Protein AF-A0A962M466-F1 (afdb_monomer_lite)

Foldseek 3Di:
DDQDLVLLVVLCCQQPPDPHHDDLCVSCVSSVHDRDNVVSVVVNVVSVVVVVVLVVQLVVCPPPDDDLVLLLQLVQCVLVVNDLVVSCSVNSHDSVNSCVSCVVLQHDDQDPPAELVRFDFRDPVQFDQDDFQLFWKAFRHVRHIWGFHDWDADPVGIWTFTQTQVRDTDIGHRRRIGTCVVVCVVSVHQHQGVVRDTSVVSVVVRVVVVVVVVVD

Radius of gyration: 23.76 Å; chains: 1; bounding box: 57×35×72 Å

pLDDT: mean 87.81, std 8.99, range [42.47, 96.12]

Secondary structure (DSSP, 8-state):
-PPPHHHHHHHHIIIIISSSPPPHHHHHHHTT--S-HHHHHHHHHHHHHHHHHHHHHHHHHTTPPPPHHHHHHHHHHHHTT--HHHHHHHHT--HHHHHHHHHHTTPPPPPTT--SSSPPPPPGGG--S---TT-EEEETTTTEEEEEEEEEEETTEEEEEEEETTS-EEEEEGGGEEE-HHHHHHHT--PBPTTSSBHHHHHHHHHHHHHHHTT-

Sequence (216 aa):
MSIPNSVMESVVEKLRFSTKPITKKAACEMLGIAYNTARLDKLINEFLEEKERKANKAKANKGKPASDYEITTIIEQYLDNEPVSQIADRLCRSTTFVKNILIGCGIPTKDANASYFNPQLLPLEMLQENLLEGSIVFSARHQEIGTVKRIAKTAEGTAYWVYLASEQNVALMWYDILPLDGLIKKYNLKLHTSSGLNAREILSQTLIKAFKNEKQ

Structure (mmCIF, N/CA/C/O backbone):
data_AF-A0A962M466-F1
#
_entry.id   AF-A0A962M466-F1
#
loop_
_atom_site.group_PDB
_atom_site.id
_atom_site.type_symbol
_atom_site.label_atom_id
_atom_site.label_alt_id
_atom_site.label_comp_id
_atom_site.label_asym_id
_atom_site.label_entity_id
_atom_site.label_seq_id
_atom_site.pdbx_PDB_ins_code
_atom_site.Cartn_x
_atom_site.Cartn_y
_atom_site.Cartn_z
_atom_site.occupancy
_atom_site.B_iso_or_equiv
_atom_site.auth_seq_id
_atom_site.auth_comp_id
_atom_site.auth_asym_id
_atom_site.auth_atom_id
_atom_site.pdbx_PDB_model_num
ATOM 1 N N . MET A 1 1 ? -25.441 6.403 5.826 1.00 52.22 1 MET A N 1
ATOM 2 C CA . MET A 1 1 ? -24.592 7.252 6.688 1.00 52.22 1 MET A CA 1
ATOM 3 C C . MET A 1 1 ? -23.793 6.311 7.580 1.00 52.22 1 MET A C 1
ATOM 5 O O . MET A 1 1 ? -24.405 5.589 8.356 1.00 52.22 1 MET A O 1
ATOM 9 N N . SER A 1 2 ? -22.482 6.193 7.357 1.00 73.31 2 SER A N 1
ATOM 10 C CA . SER A 1 2 ? -21.614 5.327 8.169 1.00 73.31 2 SER A CA 1
ATOM 11 C C . SER A 1 2 ? -21.258 6.069 9.455 1.00 73.31 2 SER A C 1
ATOM 13 O O . SER A 1 2 ? -20.826 7.218 9.384 1.00 73.31 2 SER A O 1
ATOM 15 N N . ILE A 1 3 ? -21.499 5.459 10.615 1.00 82.62 3 ILE A N 1
ATOM 16 C CA . ILE A 1 3 ? -21.179 6.068 11.910 1.00 82.62 3 ILE A CA 1
ATOM 17 C C . ILE A 1 3 ? -19.666 5.927 12.128 1.00 82.62 3 ILE A C 1
ATOM 19 O O . ILE A 1 3 ? -19.162 4.805 12.056 1.00 82.62 3 ILE A O 1
ATOM 23 N N . PRO A 1 4 ? -18.924 7.014 12.406 1.00 86.12 4 PRO A N 1
ATOM 24 C CA . PRO A 1 4 ? -17.499 6.911 12.690 1.00 86.12 4 PRO A CA 1
ATOM 25 C C . PRO A 1 4 ? -17.234 6.053 13.934 1.00 86.12 4 PRO A C 1
ATOM 2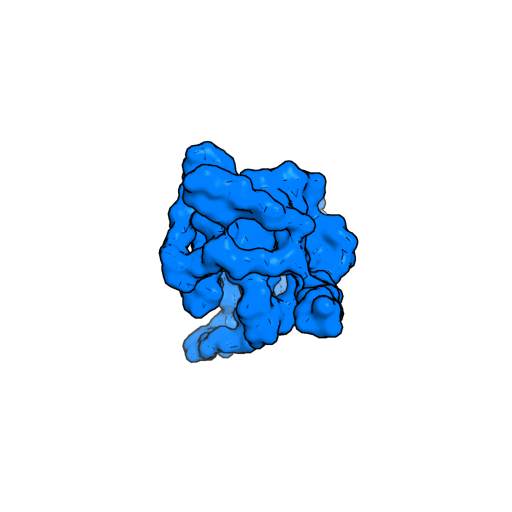7 O O . PRO A 1 4 ? -17.886 6.232 14.966 1.00 86.12 4 PRO A O 1
ATOM 30 N N . ASN A 1 5 ? -16.230 5.172 13.868 1.00 86.50 5 ASN A N 1
ATOM 31 C CA . ASN A 1 5 ? -15.862 4.301 14.991 1.00 86.50 5 ASN A CA 1
ATOM 32 C C . ASN A 1 5 ? -15.556 5.093 16.271 1.00 86.50 5 ASN A C 1
ATOM 34 O O . ASN A 1 5 ? -15.954 4.667 17.346 1.00 86.50 5 ASN A O 1
ATOM 38 N N . SER A 1 6 ? -14.930 6.270 16.162 1.00 88.38 6 SER A N 1
ATOM 39 C CA . SER A 1 6 ? -14.622 7.139 17.309 1.00 88.38 6 SER A CA 1
ATOM 40 C C . SER A 1 6 ? -15.872 7.593 18.071 1.00 88.38 6 SER A C 1
ATOM 42 O O . SER A 1 6 ? -15.881 7.637 19.301 1.00 88.38 6 SER A O 1
ATOM 44 N N . VAL A 1 7 ? -16.952 7.901 17.347 1.00 90.81 7 VAL A N 1
ATOM 45 C CA . VAL A 1 7 ? -18.235 8.287 17.946 1.00 90.81 7 VAL A CA 1
ATOM 46 C C . VAL A 1 7 ? -18.859 7.080 18.638 1.00 90.81 7 VAL A C 1
ATOM 48 O O . VAL A 1 7 ? -19.302 7.195 19.779 1.00 90.81 7 VAL A O 1
ATOM 51 N N . MET A 1 8 ? -18.832 5.912 17.988 1.00 91.38 8 MET A N 1
ATOM 52 C CA . MET A 1 8 ? -19.338 4.671 18.577 1.00 91.38 8 MET A CA 1
ATOM 53 C C . MET A 1 8 ? -18.574 4.293 19.856 1.00 91.38 8 MET A C 1
ATOM 55 O O . MET A 1 8 ? -19.200 3.959 20.858 1.00 91.38 8 MET A O 1
ATOM 59 N N . GLU A 1 9 ? -17.245 4.422 19.871 1.00 91.50 9 GLU A N 1
ATOM 60 C CA . GLU A 1 9 ? -16.424 4.185 21.065 1.00 91.50 9 GLU A CA 1
ATOM 61 C C . GLU A 1 9 ? -16.811 5.106 22.219 1.00 91.50 9 GLU A C 1
ATOM 63 O O . GLU A 1 9 ? -17.060 4.622 23.323 1.00 91.50 9 GLU A O 1
ATOM 68 N N . SER A 1 10 ? -16.942 6.410 21.955 1.00 91.19 10 SER A N 1
ATOM 69 C CA . SER A 1 10 ? -17.341 7.380 22.978 1.00 91.19 10 SER A CA 1
ATOM 70 C C . SER A 1 10 ? -18.726 7.074 23.554 1.00 91.19 10 SER A C 1
ATOM 72 O O . SER A 1 10 ? -18.942 7.181 24.762 1.00 91.19 10 SER A O 1
ATOM 74 N N . VAL A 1 11 ? -19.671 6.669 22.702 1.00 92.19 11 VAL A N 1
ATOM 75 C CA . VAL A 1 11 ? -21.027 6.299 23.124 1.00 92.19 11 VAL A CA 1
ATOM 76 C C . VAL A 1 11 ? -21.008 5.039 23.982 1.00 92.19 11 VAL A C 1
ATOM 78 O O . VAL A 1 11 ? -21.634 5.020 25.039 1.00 92.19 11 VAL A O 1
ATOM 81 N N . VAL A 1 12 ? -20.269 4.007 23.574 1.00 91.62 12 VAL A N 1
ATOM 82 C CA . VAL A 1 12 ? -20.145 2.756 24.334 1.00 91.62 12 VAL A CA 1
ATOM 83 C C . VAL A 1 12 ? -19.495 2.996 25.698 1.00 91.62 12 VAL A C 1
ATOM 85 O O . VAL A 1 12 ? -20.004 2.505 26.707 1.00 91.62 12 VAL A O 1
ATOM 88 N N . GLU A 1 13 ? -18.426 3.792 25.752 1.00 90.94 13 GLU A N 1
ATOM 89 C CA . GLU A 1 13 ? -17.752 4.171 26.996 1.00 90.94 13 GLU A CA 1
ATOM 90 C C . GLU A 1 13 ? -18.702 4.908 27.948 1.00 90.94 13 GLU A C 1
ATOM 92 O O . GLU A 1 13 ? -18.892 4.492 29.093 1.00 90.94 13 GLU A O 1
ATOM 97 N N . LYS A 1 14 ? -19.382 5.952 27.457 1.00 91.25 14 LYS A N 1
ATOM 98 C CA . LYS A 1 14 ? -20.314 6.757 28.258 1.00 91.25 14 LYS A CA 1
ATOM 99 C C . LYS A 1 14 ? -21.572 6.005 28.677 1.00 91.25 14 LYS A C 1
ATOM 101 O O . LYS A 1 14 ? -22.139 6.337 29.711 1.00 91.25 14 LYS A O 1
ATOM 106 N N . LEU A 1 15 ? -22.038 5.040 27.888 1.00 90.44 15 LEU A N 1
ATOM 107 C CA . LEU A 1 15 ? -23.276 4.310 28.166 1.00 90.44 15 LEU A CA 1
ATOM 108 C C . LEU A 1 15 ? -23.059 3.097 29.080 1.00 90.44 15 LEU A C 1
ATOM 110 O O . LEU A 1 15 ? -23.940 2.797 29.880 1.00 90.44 15 LEU A O 1
ATOM 114 N N . ARG A 1 16 ? -21.931 2.381 28.958 1.00 86.88 16 ARG A N 1
ATOM 115 C CA . ARG A 1 16 ? -21.705 1.110 29.677 1.00 86.88 16 ARG A CA 1
ATOM 116 C C . ARG A 1 16 ? -20.614 1.161 30.745 1.00 86.88 16 ARG A C 1
ATOM 118 O O . ARG A 1 16 ? -20.704 0.403 31.704 1.00 86.88 16 ARG A O 1
ATOM 125 N N . PHE A 1 17 ? -19.598 2.007 30.584 1.00 83.62 17 PHE A N 1
ATOM 126 C CA . PHE A 1 17 ? -18.375 1.948 31.398 1.00 83.62 17 PHE A CA 1
ATOM 127 C C . PHE A 1 17 ? -18.127 3.204 32.248 1.00 83.62 17 PHE A C 1
ATOM 129 O O . PHE A 1 17 ? -17.295 3.178 33.152 1.00 83.62 17 PHE A O 1
ATOM 136 N N . SER A 1 18 ? -18.847 4.299 31.994 1.00 88.44 18 SER A N 1
ATOM 137 C CA . SER A 1 18 ? -18.738 5.533 32.776 1.00 88.44 18 SER A CA 1
ATOM 138 C C . SER A 1 18 ? -19.375 5.407 34.163 1.00 88.44 18 SER A C 1
ATOM 140 O O . SER A 1 18 ? -20.398 4.751 34.341 1.00 88.44 18 SER A O 1
ATOM 142 N N . THR A 1 19 ? -18.812 6.119 35.142 1.00 79.88 19 THR A N 1
ATOM 143 C CA . THR A 1 19 ? -19.354 6.238 36.508 1.00 79.88 19 THR A CA 1
ATOM 144 C C . THR A 1 19 ? -20.706 6.956 36.556 1.00 79.88 19 THR A C 1
ATOM 146 O O . THR A 1 19 ? -21.465 6.767 37.505 1.00 79.88 19 THR A O 1
ATOM 149 N N . LYS A 1 20 ? -21.028 7.759 35.532 1.00 87.81 20 LYS A N 1
ATOM 150 C CA . LYS A 1 20 ? -22.347 8.372 35.321 1.00 87.81 20 LYS A CA 1
ATOM 151 C C . LYS A 1 20 ? -22.853 8.026 33.917 1.00 87.81 20 LYS A C 1
ATOM 153 O O . LYS A 1 20 ? -22.650 8.819 32.994 1.00 87.81 20 LYS A O 1
ATOM 158 N N . PRO A 1 21 ? -23.482 6.849 33.743 1.00 88.44 21 PRO A N 1
ATOM 159 C CA . PRO A 1 21 ? -23.961 6.404 32.444 1.00 88.44 21 PRO A CA 1
ATOM 160 C C . PRO A 1 21 ? -24.948 7.387 31.809 1.00 88.44 21 PRO A C 1
ATOM 162 O O . PRO A 1 21 ? -25.870 7.872 32.469 1.00 88.44 21 PRO A O 1
ATOM 165 N N . ILE A 1 22 ? -24.778 7.662 30.516 1.00 91.44 22 ILE A N 1
ATOM 166 C CA . ILE A 1 22 ? -25.767 8.431 29.746 1.00 91.44 22 ILE A CA 1
ATOM 167 C C . ILE A 1 22 ? -27.037 7.600 29.514 1.00 91.44 22 ILE A C 1
ATOM 169 O O . ILE A 1 22 ? -27.035 6.376 29.612 1.00 91.44 22 ILE A O 1
ATOM 173 N N . THR A 1 23 ? -28.148 8.249 29.166 1.00 92.38 23 THR A N 1
ATOM 174 C CA . THR A 1 23 ? -29.380 7.530 28.810 1.00 92.38 23 THR A CA 1
ATOM 175 C C . THR A 1 23 ? -29.294 6.955 27.392 1.00 92.38 23 THR A C 1
ATOM 177 O O . THR A 1 23 ? -28.606 7.501 26.527 1.00 92.38 23 THR A O 1
ATOM 180 N N . LYS A 1 24 ? -30.064 5.894 27.097 1.00 91.00 24 LYS A N 1
ATOM 181 C CA . LYS A 1 24 ? -30.185 5.357 25.723 1.00 91.00 24 LYS A CA 1
ATOM 182 C C . LYS A 1 24 ? -30.674 6.412 24.719 1.00 91.00 24 LYS A C 1
ATOM 184 O O . LYS A 1 24 ? -30.325 6.344 23.544 1.00 91.00 24 LYS A O 1
ATOM 189 N N . LYS A 1 25 ? -31.452 7.400 25.180 1.00 91.19 25 LYS A N 1
ATOM 190 C CA . LYS A 1 25 ? -31.903 8.531 24.360 1.00 91.19 25 LYS A CA 1
ATOM 191 C C . LYS A 1 25 ? -30.735 9.439 23.973 1.00 91.19 25 LYS A C 1
ATOM 193 O O . LYS A 1 25 ? -30.526 9.660 22.786 1.00 91.19 25 LYS A O 1
ATOM 198 N N . ALA A 1 26 ? -29.925 9.849 24.951 1.00 90.44 26 ALA A N 1
ATOM 199 C CA . ALA A 1 26 ? -28.720 10.640 24.707 1.00 90.44 26 ALA A CA 1
ATOM 200 C C . ALA A 1 26 ? -27.709 9.894 23.815 1.00 90.44 26 ALA A C 1
ATOM 202 O O . ALA A 1 26 ? -27.088 10.493 22.943 1.00 90.44 26 ALA A O 1
ATOM 203 N N . ALA A 1 27 ? -27.584 8.572 23.971 1.00 90.75 27 ALA A N 1
ATOM 204 C CA . ALA A 1 27 ? -26.748 7.746 23.098 1.00 90.75 27 ALA A CA 1
ATOM 205 C C . ALA A 1 27 ? -27.229 7.760 21.632 1.00 90.75 27 ALA A C 1
ATOM 207 O O . ALA A 1 27 ? -26.416 7.911 20.724 1.00 90.75 27 ALA A O 1
ATOM 208 N N . CYS A 1 28 ? -28.542 7.646 21.390 1.00 92.06 28 CYS A N 1
ATOM 209 C CA . CYS A 1 28 ? -29.105 7.744 20.038 1.00 92.06 28 CYS A CA 1
ATOM 210 C C . CYS A 1 28 ? -28.871 9.131 19.418 1.00 92.06 28 CYS A C 1
ATOM 212 O O . CYS A 1 28 ? -28.507 9.217 18.248 1.00 92.06 28 CYS A O 1
ATOM 214 N N . GLU A 1 29 ? -29.020 10.197 20.211 1.00 92.38 29 GLU A N 1
ATOM 215 C CA . GLU A 1 29 ? -28.752 11.577 19.786 1.00 92.38 29 GLU A CA 1
ATOM 216 C C . GLU A 1 29 ? -27.277 11.772 19.405 1.00 92.38 29 GLU A C 1
ATOM 218 O O . GLU A 1 29 ? -26.988 12.301 18.334 1.00 92.38 29 GLU A O 1
ATOM 223 N N . MET A 1 30 ? -26.339 11.264 20.214 1.00 90.38 30 MET A N 1
ATOM 224 C CA . MET A 1 30 ? -24.900 11.302 19.909 1.00 90.38 30 MET A CA 1
ATOM 225 C C . MET A 1 30 ? -24.533 10.544 18.626 1.00 90.38 30 MET A C 1
ATOM 227 O O . MET A 1 30 ? -23.625 10.956 17.908 1.00 90.38 30 MET A O 1
ATOM 231 N N . LEU A 1 31 ? -25.223 9.438 18.335 1.00 89.50 31 LEU A N 1
ATOM 232 C CA . LEU A 1 31 ? -25.036 8.660 17.106 1.00 89.50 31 LEU A CA 1
ATOM 233 C C . LEU A 1 31 ? -25.756 9.271 15.892 1.00 89.50 31 LEU A C 1
ATOM 235 O O . LEU A 1 31 ? -25.595 8.764 14.782 1.00 89.50 31 LEU A O 1
ATOM 239 N N . GLY A 1 32 ? -26.570 10.314 16.086 1.00 90.50 32 GLY A N 1
ATOM 240 C CA . GLY A 1 32 ? -27.396 10.902 15.031 1.00 90.50 32 GLY A CA 1
ATOM 241 C C . GLY A 1 32 ? -28.464 9.945 14.487 1.00 90.50 32 GLY A C 1
ATOM 242 O O . GLY A 1 32 ? -28.839 10.039 13.319 1.00 90.50 32 GLY A O 1
ATOM 243 N N . ILE A 1 33 ? -28.935 8.991 15.300 1.00 90.56 33 ILE A N 1
ATOM 244 C CA . ILE A 1 33 ? -29.968 8.019 14.914 1.00 90.56 33 ILE A CA 1
ATOM 245 C C . ILE A 1 33 ? -31.293 8.314 15.618 1.00 90.56 33 ILE A C 1
ATOM 247 O O . ILE A 1 33 ? -31.331 8.847 16.726 1.00 90.56 33 ILE A O 1
ATOM 251 N N . ALA A 1 34 ? -32.402 7.909 14.995 1.00 91.62 34 ALA A N 1
ATOM 252 C CA . ALA A 1 34 ? -33.705 7.943 15.649 1.00 91.62 34 ALA A CA 1
ATOM 253 C C . ALA A 1 34 ? -33.696 7.083 16.923 1.00 91.62 34 ALA A C 1
ATOM 255 O O . ALA A 1 34 ? -33.078 6.014 16.953 1.00 91.62 34 ALA A O 1
ATOM 256 N N . TYR A 1 35 ? -34.412 7.534 17.956 1.00 92.88 35 TYR A N 1
ATOM 257 C CA . TYR A 1 35 ? -34.513 6.817 19.224 1.00 92.88 35 TYR A CA 1
ATOM 258 C C . TYR A 1 35 ? -35.197 5.457 19.029 1.00 92.88 35 TYR A C 1
ATOM 260 O O . TYR A 1 35 ? -36.417 5.355 18.928 1.00 92.88 35 TYR A O 1
ATOM 268 N N . ASN A 1 36 ? -34.381 4.407 18.958 1.00 93.88 36 ASN A N 1
ATOM 269 C CA . ASN A 1 36 ? -34.808 3.022 18.839 1.00 93.88 36 ASN A CA 1
ATOM 270 C C . ASN A 1 36 ? -33.837 2.154 19.641 1.00 93.88 36 ASN A C 1
ATOM 272 O O . ASN A 1 36 ? -32.680 1.969 19.260 1.00 93.88 36 ASN A O 1
ATOM 276 N N . THR A 1 37 ? -34.318 1.628 20.763 1.00 90.69 37 THR A N 1
ATOM 277 C CA . THR A 1 37 ? -33.503 0.880 21.724 1.00 90.69 37 THR A CA 1
ATOM 278 C C . THR A 1 37 ? -32.971 -0.428 21.144 1.00 90.69 37 THR A C 1
ATOM 280 O O . THR A 1 37 ? -31.793 -0.719 21.321 1.00 90.69 37 THR A O 1
ATOM 283 N N . ALA A 1 38 ? -33.779 -1.168 20.379 1.00 92.81 38 ALA A N 1
ATOM 284 C CA . ALA A 1 38 ? -33.356 -2.422 19.753 1.00 92.81 38 ALA A CA 1
ATOM 285 C C . ALA A 1 38 ? -32.269 -2.198 18.690 1.00 92.81 38 ALA A C 1
ATOM 287 O O . ALA A 1 38 ? -31.282 -2.932 18.630 1.00 92.81 38 ALA A O 1
ATOM 288 N N . ARG A 1 39 ? -32.416 -1.146 17.874 1.00 91.12 39 ARG A N 1
ATOM 289 C CA . ARG A 1 39 ? -31.407 -0.761 16.880 1.00 91.12 39 ARG A CA 1
ATOM 290 C C . ARG A 1 39 ? -30.104 -0.322 17.545 1.00 91.12 39 ARG A C 1
ATOM 292 O O . ARG A 1 39 ? -29.040 -0.717 17.081 1.00 91.12 39 ARG A O 1
ATOM 299 N N . LEU A 1 40 ? -30.186 0.483 18.607 1.00 91.94 40 LEU A N 1
ATOM 300 C CA . LEU A 1 40 ? -29.019 0.919 19.373 1.00 91.94 40 LEU A CA 1
ATOM 301 C C . LEU A 1 40 ? -28.266 -0.281 19.961 1.00 91.94 40 LEU A C 1
ATOM 303 O O . LEU A 1 40 ? -27.056 -0.387 19.784 1.00 91.94 40 LEU A O 1
ATOM 307 N N . ASP A 1 41 ? -28.983 -1.187 20.630 1.00 92.25 41 ASP A N 1
ATOM 308 C CA . ASP A 1 41 ? -28.380 -2.354 21.275 1.00 92.25 41 ASP A CA 1
ATOM 309 C C . ASP A 1 41 ? -27.712 -3.274 20.236 1.00 92.25 41 ASP A C 1
ATOM 311 O O . ASP A 1 41 ? -26.584 -3.716 20.454 1.00 92.25 41 ASP A O 1
ATOM 315 N N . LYS A 1 42 ? -28.344 -3.479 19.069 1.00 93.19 42 LYS A N 1
ATOM 316 C CA . LYS A 1 42 ? -27.750 -4.226 17.949 1.00 93.19 42 LYS A CA 1
ATOM 317 C C . LYS A 1 42 ? -26.449 -3.587 17.451 1.00 93.19 42 LYS A C 1
ATOM 319 O O . LYS A 1 42 ? -25.443 -4.280 17.364 1.00 93.19 42 LYS A O 1
ATOM 324 N N . LEU A 1 43 ? -26.446 -2.276 17.190 1.00 91.81 43 LEU A N 1
ATOM 325 C CA . LEU A 1 43 ? -25.255 -1.557 16.714 1.00 91.81 43 LEU A CA 1
ATOM 326 C C . LEU A 1 43 ? -24.094 -1.620 17.713 1.00 91.81 43 LEU A C 1
ATOM 328 O O . LEU A 1 43 ? -22.944 -1.797 17.318 1.00 91.81 43 LEU A O 1
ATOM 332 N N . ILE A 1 44 ? -24.386 -1.479 19.009 1.00 92.00 44 ILE A N 1
ATOM 333 C CA . ILE A 1 44 ? -23.365 -1.565 20.057 1.00 92.00 44 ILE A CA 1
ATOM 334 C C . ILE A 1 44 ? -22.787 -2.977 20.138 1.00 92.00 44 ILE A C 1
ATOM 336 O O . ILE A 1 44 ? -21.574 -3.128 20.265 1.00 92.00 44 ILE A O 1
ATOM 340 N N . ASN A 1 45 ? -23.639 -4.003 20.089 1.00 92.62 45 ASN A N 1
ATOM 341 C CA . ASN A 1 45 ? -23.181 -5.385 20.168 1.00 92.62 45 ASN A CA 1
ATOM 342 C C . ASN A 1 45 ? -22.328 -5.749 18.944 1.00 92.62 45 ASN A C 1
ATOM 344 O O . ASN A 1 45 ? -21.218 -6.234 19.129 1.00 92.62 45 ASN A O 1
ATOM 348 N N . GLU A 1 46 ? -22.765 -5.401 17.728 1.00 92.12 46 GLU A N 1
ATOM 349 C CA . GLU A 1 46 ? -21.973 -5.583 16.499 1.00 92.12 46 GLU A CA 1
ATOM 350 C C . GLU A 1 46 ? -20.609 -4.877 16.590 1.00 92.12 46 GLU A C 1
ATOM 352 O O . GLU A 1 46 ? -19.579 -5.439 16.215 1.00 92.12 46 GLU A O 1
ATOM 357 N N . PHE A 1 47 ? -20.573 -3.657 17.138 1.00 92.12 47 PHE A N 1
ATOM 358 C CA . PHE A 1 47 ? -19.329 -2.916 17.335 1.00 92.12 47 PHE A CA 1
ATOM 359 C C . PHE A 1 47 ? -18.382 -3.595 18.340 1.00 92.12 47 PHE A C 1
ATOM 361 O O . PHE A 1 47 ? -17.177 -3.691 18.095 1.00 92.12 47 PHE A O 1
ATOM 368 N N . LEU A 1 48 ? -18.911 -4.064 19.474 1.00 91.00 48 LEU A N 1
ATOM 369 C CA . LEU A 1 48 ? -18.132 -4.754 20.504 1.00 91.00 48 LEU A CA 1
ATOM 370 C C . LEU A 1 48 ? -17.593 -6.098 20.003 1.00 91.00 48 LEU A C 1
ATOM 372 O O . LEU A 1 48 ? -16.412 -6.378 20.205 1.00 91.00 48 LEU A O 1
ATOM 376 N N . GLU A 1 49 ? -18.421 -6.882 19.312 1.00 92.94 49 GLU A N 1
ATOM 377 C CA . GLU A 1 49 ? -18.027 -8.154 18.698 1.00 92.94 49 GLU A CA 1
ATOM 378 C C . GLU A 1 49 ? -16.910 -7.948 17.670 1.00 92.94 49 GLU A C 1
ATOM 380 O O . GLU A 1 49 ? -15.897 -8.649 17.687 1.00 92.94 49 GLU A O 1
ATOM 385 N N . GLU A 1 50 ? -17.035 -6.936 16.809 1.00 90.06 50 GLU A N 1
ATOM 386 C CA . GLU A 1 50 ? -16.009 -6.609 15.820 1.00 90.06 50 GLU A CA 1
ATOM 387 C C . GLU A 1 50 ? -14.698 -6.151 16.481 1.00 90.06 50 GLU A C 1
ATOM 389 O O . GLU A 1 50 ? -13.605 -6.558 16.063 1.00 90.06 50 GLU A O 1
ATOM 394 N N . LYS A 1 51 ? -14.785 -5.346 17.548 1.00 89.88 51 LYS A N 1
ATOM 395 C CA . LYS A 1 51 ? -13.623 -4.898 18.329 1.00 89.88 51 LYS A CA 1
ATOM 396 C C . LYS A 1 51 ? -12.919 -6.070 19.009 1.00 89.88 51 LYS A C 1
ATOM 398 O O . LYS A 1 51 ? -11.691 -6.166 18.946 1.00 89.88 51 LYS A O 1
ATOM 403 N N . GLU A 1 52 ? -13.673 -6.981 19.614 1.00 92.62 52 GLU A N 1
ATOM 404 C CA . GLU A 1 52 ? -13.133 -8.184 20.242 1.00 92.62 52 GLU A CA 1
ATOM 405 C C . GLU A 1 52 ? -12.490 -9.114 19.208 1.00 92.62 52 GLU A C 1
ATOM 407 O O . GLU A 1 52 ? -11.356 -9.561 19.392 1.00 92.62 52 GLU A O 1
ATOM 412 N N . ARG A 1 53 ? -13.156 -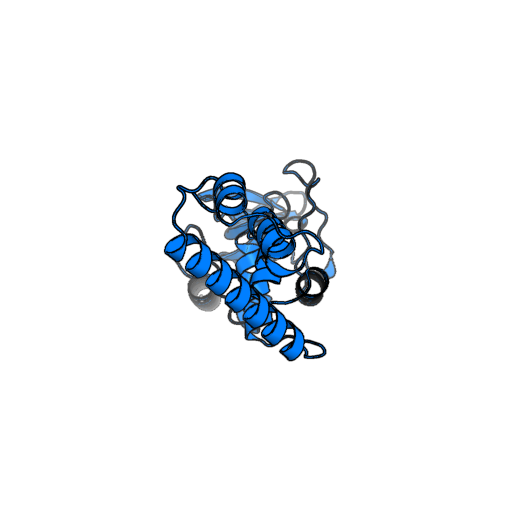9.344 18.073 1.00 91.44 53 ARG A N 1
ATOM 413 C CA . ARG A 1 53 ? -12.626 -10.152 16.971 1.00 91.44 53 ARG A CA 1
ATOM 414 C C . ARG A 1 53 ? -11.282 -9.616 16.478 1.00 91.44 53 ARG A C 1
ATOM 416 O O . ARG A 1 53 ? -10.337 -10.392 16.312 1.00 91.44 53 ARG A O 1
ATOM 423 N N . LYS A 1 54 ? -11.166 -8.298 16.282 1.00 90.69 54 LYS A N 1
ATOM 424 C CA . LYS A 1 54 ? -9.899 -7.641 15.918 1.00 90.69 54 LYS A CA 1
ATOM 425 C C . LYS A 1 54 ? -8.842 -7.792 17.009 1.00 90.69 54 LYS A C 1
ATOM 427 O O . LYS A 1 54 ? -7.707 -8.154 16.701 1.00 90.69 54 LYS A O 1
ATOM 432 N N . ALA A 1 55 ? -9.201 -7.579 18.274 1.00 90.75 55 ALA A N 1
ATOM 433 C CA . ALA A 1 55 ? -8.275 -7.733 19.395 1.00 90.75 55 ALA A CA 1
ATOM 434 C C . ALA A 1 55 ? -7.748 -9.174 19.512 1.00 90.75 55 ALA A C 1
ATOM 436 O O . ALA A 1 55 ? -6.553 -9.382 19.719 1.00 90.75 55 ALA A O 1
ATOM 437 N N . ASN A 1 56 ? -8.612 -10.170 19.318 1.00 93.12 56 ASN A N 1
ATOM 438 C CA . ASN A 1 56 ? -8.245 -11.583 19.348 1.00 93.12 56 ASN A CA 1
ATOM 439 C C . ASN A 1 56 ? -7.314 -11.949 18.187 1.00 93.12 56 ASN A C 1
ATOM 441 O O . ASN A 1 56 ? -6.298 -12.608 18.409 1.00 93.12 56 ASN A O 1
ATOM 445 N N . LYS A 1 57 ? -7.580 -11.449 16.972 1.00 91.19 57 LYS A N 1
ATOM 446 C CA . LYS A 1 57 ? -6.658 -11.603 15.835 1.00 91.19 57 LYS A CA 1
ATOM 447 C C . LYS A 1 57 ? -5.306 -10.942 16.090 1.00 91.19 57 LYS A C 1
ATOM 449 O O . LYS A 1 57 ? -4.276 -11.575 15.888 1.00 91.19 57 LYS A O 1
ATOM 454 N N . ALA A 1 58 ? -5.293 -9.707 16.587 1.00 90.12 58 ALA A N 1
ATOM 455 C CA . ALA A 1 58 ? -4.056 -8.995 16.901 1.00 90.12 58 ALA A CA 1
ATOM 456 C C . ALA A 1 58 ? -3.230 -9.727 17.974 1.00 90.12 58 ALA A C 1
ATOM 458 O O . ALA A 1 58 ? -2.017 -9.873 17.829 1.00 90.12 58 ALA A O 1
ATOM 459 N N . LYS A 1 59 ? -3.881 -10.258 19.021 1.00 91.44 59 LYS A N 1
ATOM 460 C CA . LYS A 1 59 ? -3.237 -11.116 20.031 1.00 91.44 59 LYS A CA 1
ATOM 461 C C . LYS A 1 59 ? -2.668 -12.389 19.409 1.00 91.44 59 LYS A C 1
ATOM 463 O O . LYS A 1 59 ? -1.525 -12.731 19.689 1.00 91.44 59 LYS A O 1
ATOM 468 N N . ALA A 1 60 ? -3.430 -13.056 18.544 1.00 90.62 60 ALA A N 1
ATOM 469 C CA . ALA A 1 60 ? -2.989 -14.269 17.862 1.00 90.62 60 ALA A CA 1
ATOM 470 C C . ALA A 1 60 ? -1.829 -14.022 16.883 1.00 90.62 60 ALA A C 1
ATOM 472 O O . ALA A 1 60 ? -1.020 -14.924 16.676 1.00 90.62 60 ALA A O 1
ATOM 473 N N . ASN A 1 61 ? -1.747 -12.830 16.290 1.00 90.31 61 ASN A N 1
ATOM 474 C CA . ASN A 1 61 ? -0.687 -12.419 15.365 1.00 90.31 61 ASN A CA 1
ATOM 475 C C . ASN A 1 61 ? 0.562 -11.884 16.083 1.00 90.31 61 ASN A C 1
ATOM 477 O O . ASN A 1 61 ? 1.630 -11.774 15.476 1.00 90.31 61 ASN A O 1
ATOM 481 N N . LYS A 1 62 ? 0.458 -11.541 17.371 1.00 88.88 62 LYS A N 1
ATOM 482 C CA . LYS A 1 62 ? 1.566 -10.977 18.144 1.00 88.88 62 LYS A CA 1
ATOM 483 C C . LYS A 1 62 ? 2.739 -11.959 18.205 1.00 88.88 62 LYS A C 1
ATOM 485 O O . LYS A 1 62 ? 2.576 -13.114 18.581 1.00 88.88 62 LYS A O 1
ATOM 490 N N . GLY A 1 63 ? 3.926 -11.479 17.836 1.00 87.12 63 GLY A N 1
ATOM 491 C CA . GLY A 1 63 ? 5.162 -12.271 17.838 1.00 87.12 63 GLY A CA 1
ATOM 492 C C . GLY A 1 63 ? 5.284 -13.280 16.693 1.00 87.12 63 GLY A C 1
ATOM 493 O O . GLY A 1 63 ? 6.326 -13.916 16.574 1.00 87.12 63 GLY A O 1
ATOM 494 N N . LYS A 1 64 ? 4.269 -13.418 15.830 1.00 91.38 64 LYS A N 1
ATOM 495 C CA . LYS A 1 64 ? 4.357 -14.288 14.655 1.00 91.38 64 LYS A CA 1
ATOM 496 C C . LYS A 1 64 ? 5.034 -13.564 13.491 1.00 91.38 64 LYS A C 1
ATOM 498 O O . LYS A 1 64 ? 4.733 -12.381 13.273 1.00 91.38 64 LYS A O 1
ATOM 503 N N . PRO A 1 65 ? 5.887 -14.258 12.717 1.00 91.75 65 PRO A N 1
ATOM 504 C CA . PRO A 1 65 ? 6.421 -13.714 11.474 1.00 91.75 65 PRO A CA 1
ATOM 505 C C . PRO A 1 65 ? 5.294 -13.417 10.474 1.00 91.75 65 PRO A C 1
ATOM 507 O O . PRO A 1 65 ? 4.137 -13.801 10.684 1.00 91.75 65 PRO A O 1
ATOM 510 N N . ALA A 1 66 ? 5.625 -12.692 9.408 1.00 91.94 66 ALA A N 1
ATOM 511 C CA . ALA A 1 66 ? 4.700 -12.490 8.302 1.00 91.94 66 ALA A CA 1
ATOM 512 C C . ALA A 1 66 ? 4.480 -13.810 7.565 1.00 91.94 66 ALA A C 1
ATOM 514 O O . ALA A 1 66 ? 5.438 -14.497 7.216 1.00 91.94 66 ALA A O 1
ATOM 515 N N . SER A 1 67 ? 3.217 -14.154 7.344 1.00 93.31 67 SER A N 1
ATOM 516 C CA . SER A 1 67 ? 2.853 -15.215 6.409 1.00 93.31 67 SER A CA 1
ATOM 517 C C . SER A 1 67 ? 3.018 -14.742 4.965 1.00 93.31 67 SER A C 1
ATOM 519 O O . SER A 1 67 ? 2.903 -13.547 4.686 1.00 93.31 67 SER A O 1
ATOM 521 N N . ASP A 1 68 ? 3.206 -15.676 4.033 1.00 91.88 68 ASP A N 1
ATOM 522 C CA . ASP A 1 68 ? 3.287 -15.356 2.601 1.00 91.88 68 ASP A CA 1
ATOM 523 C C . ASP A 1 68 ? 2.042 -14.603 2.118 1.00 91.88 68 ASP A C 1
ATOM 525 O O . ASP A 1 68 ? 2.150 -13.624 1.387 1.00 91.88 68 ASP A O 1
ATOM 529 N N . TYR A 1 69 ? 0.861 -14.993 2.613 1.00 92.44 69 TYR A N 1
ATOM 530 C CA . TYR A 1 69 ? -0.392 -14.294 2.334 1.00 92.44 69 TYR A CA 1
ATOM 531 C C . TYR A 1 69 ? -0.349 -12.824 2.769 1.00 92.44 69 TYR A C 1
ATOM 533 O O . TYR A 1 69 ? -0.760 -11.950 2.008 1.00 92.44 69 TYR A O 1
ATOM 541 N N . GLU A 1 70 ? 0.148 -12.535 3.978 1.00 94.44 70 GLU A N 1
ATOM 542 C CA . GLU A 1 70 ? 0.289 -11.156 4.457 1.00 94.44 70 GLU A CA 1
ATOM 543 C C . GLU A 1 70 ? 1.276 -10.372 3.592 1.00 94.44 70 GLU A C 1
ATOM 545 O O . GLU A 1 70 ? 0.978 -9.234 3.247 1.00 94.44 70 GLU A O 1
ATOM 550 N N . ILE A 1 71 ? 2.409 -10.968 3.206 1.00 95.44 71 ILE A N 1
ATOM 551 C CA . ILE A 1 71 ? 3.410 -10.306 2.358 1.00 95.44 71 ILE A CA 1
ATOM 552 C C . ILE A 1 71 ? 2.804 -9.954 0.995 1.00 95.44 71 ILE A C 1
ATOM 554 O O . ILE A 1 71 ? 2.832 -8.789 0.605 1.00 95.44 71 ILE A O 1
ATOM 558 N N . THR A 1 72 ? 2.202 -10.926 0.306 1.00 95.12 72 THR A N 1
ATOM 559 C CA . THR A 1 72 ? 1.543 -10.715 -0.990 1.00 95.12 72 THR A CA 1
ATOM 560 C C . THR A 1 72 ? 0.450 -9.651 -0.886 1.00 95.12 72 THR A C 1
ATOM 562 O O . THR A 1 72 ? 0.457 -8.696 -1.657 1.00 95.12 72 THR A O 1
ATOM 565 N N . THR A 1 73 ? -0.416 -9.743 0.129 1.00 94.88 73 THR A N 1
ATOM 566 C CA . THR A 1 73 ? -1.510 -8.781 0.350 1.00 94.88 73 THR A CA 1
ATOM 567 C C . THR A 1 73 ? -0.989 -7.366 0.607 1.00 94.88 73 THR A C 1
ATOM 569 O O . THR A 1 73 ? -1.549 -6.404 0.088 1.00 94.88 73 THR A O 1
ATOM 572 N N . ILE A 1 74 ? 0.071 -7.227 1.412 1.00 96.12 74 ILE A N 1
ATOM 573 C CA . ILE A 1 74 ? 0.708 -5.936 1.696 1.00 96.12 74 ILE A CA 1
ATOM 574 C C . ILE A 1 74 ? 1.238 -5.317 0.406 1.00 96.12 74 ILE A C 1
ATOM 576 O O . ILE A 1 74 ? 0.979 -4.143 0.157 1.00 96.12 74 ILE A O 1
ATOM 580 N N . ILE A 1 75 ? 1.970 -6.091 -0.398 1.00 94.81 75 ILE A N 1
ATOM 581 C CA . ILE A 1 75 ? 2.594 -5.597 -1.627 1.00 94.81 75 ILE A CA 1
ATOM 582 C C . ILE A 1 75 ? 1.529 -5.182 -2.645 1.00 94.81 75 ILE A C 1
ATOM 584 O O . ILE A 1 75 ? 1.587 -4.063 -3.148 1.00 94.81 75 ILE A O 1
ATOM 588 N N . GLU A 1 76 ? 0.556 -6.053 -2.922 1.00 93.31 76 GLU A N 1
ATOM 589 C CA . GLU A 1 76 ? -0.509 -5.799 -3.901 1.00 93.31 76 GLU A CA 1
ATOM 590 C C . GLU A 1 76 ? -1.308 -4.545 -3.539 1.00 93.31 76 GLU A C 1
ATOM 592 O O . GLU A 1 76 ? -1.353 -3.597 -4.317 1.00 93.31 76 GLU A O 1
ATOM 597 N N . GLN A 1 77 ? -1.850 -4.481 -2.318 1.00 93.56 77 GLN A N 1
ATOM 598 C CA . GLN A 1 77 ? -2.684 -3.350 -1.896 1.00 93.56 77 GLN A CA 1
ATOM 599 C C . GLN A 1 77 ? -1.901 -2.037 -1.861 1.00 93.56 77 GLN A C 1
ATOM 601 O O . GLN A 1 77 ? -2.427 -0.984 -2.212 1.00 93.56 77 GLN A O 1
ATOM 606 N N . TYR A 1 78 ? -0.635 -2.084 -1.451 1.00 94.38 78 TYR A N 1
ATOM 607 C CA . TYR A 1 78 ? 0.202 -0.893 -1.402 1.00 94.38 78 TYR A CA 1
ATOM 608 C C . TYR A 1 78 ? 0.526 -0.341 -2.800 1.00 94.38 78 TYR A C 1
ATOM 610 O O . TYR A 1 78 ? 0.499 0.879 -3.017 1.00 94.38 78 TYR A O 1
ATOM 618 N N . LEU A 1 79 ? 0.821 -1.229 -3.756 1.00 91.56 79 LEU A N 1
ATOM 619 C CA . LEU A 1 79 ? 1.052 -0.857 -5.152 1.00 91.56 79 LEU A CA 1
ATOM 620 C C . LEU A 1 79 ? -0.234 -0.353 -5.829 1.00 91.56 79 LEU A C 1
ATOM 622 O O . LEU A 1 79 ? -0.147 0.570 -6.635 1.00 91.56 79 LEU A O 1
ATOM 626 N N . ASP A 1 80 ? -1.401 -0.836 -5.395 1.00 89.25 80 ASP A N 1
ATOM 627 C CA . ASP A 1 80 ? -2.734 -0.349 -5.789 1.00 89.25 80 ASP A CA 1
ATOM 628 C C . ASP A 1 80 ? -3.160 0.958 -5.075 1.00 89.25 80 ASP A C 1
ATOM 630 O O . ASP A 1 80 ? -4.318 1.365 -5.139 1.00 89.25 80 ASP A O 1
ATOM 634 N N . ASN A 1 81 ? -2.230 1.659 -4.415 1.00 88.44 81 ASN A N 1
ATOM 635 C CA . ASN A 1 81 ? -2.452 2.937 -3.718 1.00 88.44 81 ASN A CA 1
ATOM 636 C C . ASN A 1 81 ? -3.317 2.874 -2.441 1.00 88.44 81 ASN A C 1
ATOM 638 O O . ASN A 1 81 ? -3.744 3.920 -1.947 1.00 88.44 81 ASN A O 1
ATOM 642 N N . GLU A 1 82 ? -3.518 1.701 -1.837 1.00 91.31 82 GLU A N 1
ATOM 643 C CA . GLU A 1 82 ? -4.180 1.613 -0.531 1.00 91.31 82 GLU A CA 1
ATOM 644 C C . GLU A 1 82 ? -3.287 2.238 0.569 1.00 91.31 82 GLU A C 1
ATOM 646 O O . GLU A 1 82 ? -2.085 1.945 0.652 1.00 91.31 82 GLU A O 1
ATOM 651 N N . PRO A 1 83 ? -3.837 3.070 1.475 1.00 92.69 83 PRO A N 1
ATOM 652 C CA . PRO A 1 83 ? -3.066 3.627 2.580 1.00 92.69 83 PRO A CA 1
ATOM 653 C C . PRO A 1 83 ? -2.525 2.543 3.521 1.00 92.69 83 PRO A C 1
ATOM 655 O O . PRO A 1 83 ? -3.257 1.660 3.969 1.00 92.69 83 PRO A O 1
ATOM 658 N N . VAL A 1 84 ? -1.259 2.677 3.935 1.00 94.31 84 VAL A N 1
ATOM 659 C CA . VAL A 1 84 ? -0.585 1.734 4.856 1.00 94.31 84 VAL A CA 1
ATOM 660 C C . VAL A 1 84 ? -1.374 1.505 6.152 1.00 94.31 84 VAL A C 1
ATOM 662 O O . VAL A 1 84 ? -1.368 0.397 6.686 1.00 94.31 84 VAL A O 1
ATOM 665 N N . SER A 1 85 ? -2.064 2.530 6.662 1.00 94.00 85 SER A N 1
ATOM 666 C CA . SER A 1 85 ? -2.943 2.411 7.832 1.00 94.00 85 SER A CA 1
ATOM 667 C C . SER A 1 85 ? -4.114 1.459 7.591 1.00 94.00 85 SER A C 1
ATOM 669 O O . SER A 1 85 ? -4.372 0.600 8.427 1.00 94.00 85 SER A O 1
ATOM 671 N N . GLN A 1 86 ? -4.772 1.547 6.434 1.00 94.19 86 GLN A N 1
ATOM 672 C CA . GLN A 1 86 ? -5.901 0.683 6.090 1.00 94.19 86 GLN A CA 1
ATOM 673 C C . GLN A 1 86 ? -5.460 -0.770 5.875 1.00 94.19 86 GLN A C 1
ATOM 675 O O . GLN A 1 86 ? -6.123 -1.690 6.359 1.00 94.19 86 GLN A O 1
ATOM 680 N N . ILE A 1 87 ? -4.306 -0.981 5.230 1.00 95.94 87 ILE A N 1
ATOM 681 C CA . ILE A 1 87 ? -3.703 -2.315 5.067 1.00 95.94 87 ILE A CA 1
ATOM 682 C C . ILE A 1 87 ? -3.414 -2.937 6.442 1.00 95.94 87 ILE A C 1
ATOM 684 O O . ILE A 1 87 ? -3.792 -4.081 6.713 1.00 95.94 87 ILE A O 1
ATOM 688 N N . ALA A 1 88 ? -2.775 -2.172 7.333 1.00 95.12 88 ALA A N 1
ATOM 689 C CA . ALA A 1 88 ? -2.434 -2.610 8.684 1.00 95.12 88 ALA A CA 1
ATOM 690 C C . ALA A 1 88 ? -3.685 -2.988 9.498 1.00 95.12 88 ALA A C 1
ATOM 692 O O . ALA A 1 88 ? -3.736 -4.072 10.089 1.00 95.12 88 ALA A O 1
ATOM 693 N N . ASP A 1 89 ? -4.723 -2.149 9.452 1.00 92.75 89 ASP A N 1
ATOM 694 C CA . ASP A 1 89 ? -5.992 -2.383 10.143 1.00 92.75 89 ASP A CA 1
ATOM 695 C C . ASP A 1 89 ? -6.704 -3.645 9.634 1.00 92.75 89 ASP A C 1
ATOM 697 O O . ASP A 1 89 ? -7.192 -4.454 10.431 1.00 92.75 89 ASP A O 1
ATOM 701 N N . ARG A 1 90 ? -6.732 -3.856 8.310 1.00 92.75 90 ARG A N 1
ATOM 702 C CA . ARG A 1 90 ? -7.347 -5.034 7.672 1.00 92.75 90 ARG A CA 1
ATOM 703 C C . ARG A 1 90 ? -6.646 -6.330 8.085 1.00 92.75 90 ARG A C 1
ATOM 705 O O . ARG A 1 90 ? -7.314 -7.328 8.366 1.00 92.75 90 ARG A O 1
ATOM 712 N N . LEU A 1 91 ? -5.316 -6.303 8.169 1.00 93.81 91 LEU A N 1
ATOM 713 C CA . LEU A 1 91 ? -4.494 -7.446 8.577 1.00 93.81 91 LEU A CA 1
ATOM 714 C C . LEU A 1 91 ? -4.371 -7.601 10.101 1.00 93.81 91 LEU A C 1
ATOM 716 O O . LEU A 1 91 ? -3.795 -8.583 10.571 1.00 93.81 91 LEU A O 1
ATOM 720 N N . CYS A 1 92 ? -4.925 -6.672 10.889 1.00 93.75 92 CYS A N 1
ATOM 721 C CA . CYS A 1 92 ? -4.745 -6.629 12.345 1.00 93.75 92 CYS A CA 1
ATOM 722 C C . CYS A 1 92 ? -3.250 -6.659 12.735 1.00 93.75 92 CYS A C 1
ATOM 724 O O . CYS A 1 92 ? -2.846 -7.364 13.666 1.00 93.75 92 CYS A O 1
ATOM 726 N N . ARG A 1 93 ? -2.421 -5.919 11.987 1.00 93.88 93 ARG A N 1
ATOM 727 C CA . ARG A 1 93 ? -0.975 -5.739 12.198 1.00 93.88 93 ARG A CA 1
ATOM 728 C C . ARG A 1 93 ? -0.674 -4.258 12.440 1.00 93.88 93 ARG A C 1
ATOM 730 O O . ARG A 1 93 ? -1.509 -3.401 12.184 1.00 93.88 93 ARG A O 1
ATOM 737 N N . SER A 1 94 ? 0.513 -3.936 12.955 1.00 93.81 94 SER A N 1
ATOM 738 C CA . SER A 1 94 ? 0.921 -2.534 13.115 1.00 93.81 94 SER A CA 1
ATOM 739 C C . SER A 1 94 ? 1.345 -1.919 11.778 1.00 93.81 94 SER A C 1
ATOM 741 O O . SER A 1 94 ? 1.837 -2.608 10.885 1.00 93.81 94 SER A O 1
ATOM 743 N N . THR A 1 95 ? 1.230 -0.599 11.648 1.00 94.75 95 THR A N 1
ATOM 744 C CA . THR A 1 95 ? 1.726 0.126 10.467 1.00 94.75 95 THR A CA 1
ATOM 745 C C . THR A 1 95 ? 3.235 -0.034 10.287 1.00 94.75 95 THR A C 1
ATOM 747 O O . THR A 1 95 ? 3.707 -0.199 9.165 1.00 94.75 95 THR A O 1
ATOM 750 N N . THR A 1 96 ? 3.999 -0.062 11.384 1.00 94.75 96 THR A N 1
ATOM 751 C CA . THR A 1 96 ? 5.442 -0.347 11.366 1.00 94.75 96 THR A CA 1
ATOM 752 C C . THR A 1 96 ? 5.741 -1.731 10.797 1.00 94.75 96 THR A C 1
ATOM 754 O O . THR A 1 96 ? 6.671 -1.875 10.013 1.00 94.75 96 THR A O 1
ATOM 757 N N . PHE A 1 97 ? 4.938 -2.745 11.139 1.00 94.88 97 PHE A N 1
ATOM 758 C CA . PHE A 1 97 ? 5.093 -4.087 10.579 1.00 94.88 97 PHE A CA 1
ATOM 759 C C . PHE A 1 97 ? 4.927 -4.074 9.056 1.00 94.88 97 PHE A C 1
ATOM 761 O O . PHE A 1 97 ? 5.787 -4.591 8.351 1.00 94.88 97 PHE A O 1
ATOM 768 N N . VAL A 1 98 ? 3.879 -3.419 8.548 1.00 95.88 98 VAL A N 1
ATOM 769 C CA . VAL A 1 98 ? 3.642 -3.289 7.101 1.00 95.88 98 VAL A CA 1
ATOM 770 C C . VAL A 1 98 ? 4.811 -2.580 6.407 1.00 95.88 98 VAL A C 1
ATOM 772 O O . VAL A 1 98 ? 5.328 -3.086 5.414 1.00 95.88 98 VAL A O 1
ATOM 775 N N . LYS A 1 99 ? 5.295 -1.459 6.961 1.00 94.50 99 LYS A N 1
ATOM 776 C CA . LYS A 1 99 ? 6.456 -0.728 6.418 1.00 94.50 99 LYS A CA 1
ATOM 777 C C . LYS A 1 99 ? 7.722 -1.583 6.379 1.00 94.50 99 LYS A C 1
ATOM 779 O O . LYS A 1 99 ? 8.426 -1.575 5.375 1.00 94.50 99 LYS A O 1
ATOM 784 N N . ASN A 1 100 ? 7.990 -2.350 7.434 1.00 94.69 100 ASN A N 1
ATOM 785 C CA . ASN A 1 100 ? 9.161 -3.223 7.492 1.00 94.69 100 ASN A CA 1
ATOM 786 C C . ASN A 1 100 ? 9.113 -4.322 6.420 1.00 94.69 100 ASN A C 1
ATOM 788 O O . ASN A 1 100 ? 10.151 -4.657 5.857 1.00 94.69 100 ASN A O 1
ATOM 792 N N . ILE A 1 101 ? 7.925 -4.853 6.107 1.00 95.25 101 ILE A N 1
ATOM 793 C CA . ILE A 1 101 ? 7.756 -5.817 5.010 1.00 95.25 101 ILE A CA 1
ATOM 794 C C . ILE A 1 101 ? 8.041 -5.168 3.655 1.00 95.25 101 ILE A C 1
ATOM 796 O O . ILE A 1 101 ? 8.772 -5.755 2.861 1.00 95.25 101 ILE A O 1
ATOM 800 N N . LEU A 1 102 ? 7.534 -3.956 3.404 1.00 94.19 102 LEU A N 1
ATOM 801 C CA . LEU A 1 102 ? 7.807 -3.229 2.158 1.00 94.19 102 LEU A CA 1
ATOM 802 C C . LEU A 1 102 ? 9.309 -2.971 1.976 1.00 94.19 102 LEU A C 1
ATOM 804 O O . LEU A 1 102 ? 9.861 -3.314 0.932 1.00 94.19 102 LEU A O 1
ATOM 808 N N . ILE A 1 103 ? 9.984 -2.476 3.019 1.00 91.75 103 ILE A N 1
ATOM 809 C CA . ILE A 1 103 ? 11.439 -2.248 3.016 1.00 91.75 103 ILE A CA 1
ATOM 810 C C . ILE A 1 103 ? 12.193 -3.560 2.765 1.00 91.75 103 ILE A C 1
ATOM 812 O O . ILE A 1 103 ? 13.074 -3.606 1.911 1.00 91.75 103 ILE A O 1
ATOM 816 N N . GLY A 1 104 ? 11.819 -4.644 3.452 1.00 91.25 104 GLY A N 1
ATOM 817 C CA . GLY A 1 104 ? 12.434 -5.962 3.268 1.00 91.25 104 GLY A CA 1
ATOM 818 C C . GLY A 1 104 ? 12.209 -6.569 1.878 1.00 91.25 104 GLY A C 1
ATOM 819 O O . GLY A 1 104 ? 12.994 -7.410 1.444 1.00 91.25 104 GLY A O 1
ATOM 820 N N . CYS A 1 105 ? 11.166 -6.137 1.166 1.00 91.50 105 CYS A N 1
ATOM 821 C CA . CYS A 1 105 ? 10.899 -6.518 -0.222 1.00 91.50 105 CYS A CA 1
ATOM 822 C C . CYS A 1 105 ? 11.513 -5.548 -1.242 1.00 91.50 105 CYS A C 1
ATOM 824 O O . CYS A 1 105 ? 11.329 -5.749 -2.436 1.00 91.50 105 CYS A O 1
ATOM 826 N N . GLY A 1 106 ? 12.222 -4.507 -0.802 1.00 89.44 106 GLY A N 1
ATOM 827 C CA . GLY A 1 106 ? 12.791 -3.500 -1.695 1.00 89.44 106 GLY A CA 1
ATOM 828 C C . GLY A 1 106 ? 11.745 -2.604 -2.361 1.00 89.44 106 GLY A C 1
ATOM 829 O O . GLY A 1 106 ? 11.968 -2.105 -3.457 1.00 89.44 106 GLY A O 1
ATOM 830 N N . ILE A 1 107 ? 10.590 -2.408 -1.720 1.00 90.31 107 ILE A N 1
ATOM 831 C CA . ILE A 1 107 ? 9.562 -1.475 -2.183 1.00 90.31 107 ILE A CA 1
ATOM 832 C C . ILE A 1 107 ? 9.682 -0.181 -1.365 1.00 90.31 107 ILE A C 1
ATOM 834 O O . ILE A 1 107 ? 9.504 -0.212 -0.140 1.00 90.31 107 ILE A O 1
ATOM 838 N N . PRO A 1 108 ? 9.964 0.970 -2.002 1.00 83.75 108 PRO A N 1
ATOM 839 C CA . PRO A 1 108 ? 10.096 2.238 -1.303 1.00 83.75 108 PRO A CA 1
ATOM 840 C C . PRO A 1 108 ? 8.756 2.672 -0.704 1.00 83.75 108 PRO A C 1
ATOM 842 O O . PRO A 1 108 ? 7.680 2.501 -1.290 1.00 83.75 108 PRO A O 1
ATOM 845 N N . THR A 1 109 ? 8.821 3.276 0.483 1.00 84.31 109 THR A N 1
ATOM 846 C CA . THR A 1 109 ? 7.642 3.920 1.071 1.00 84.31 109 THR A CA 1
ATOM 847 C C . THR A 1 109 ? 7.412 5.250 0.354 1.00 84.31 109 THR A C 1
ATOM 849 O O . THR A 1 109 ? 8.359 6.026 0.264 1.00 84.31 109 THR A O 1
ATOM 852 N N . LYS A 1 110 ? 6.195 5.513 -0.137 1.00 84.00 110 LYS A N 1
ATOM 853 C CA . LYS A 1 110 ? 5.834 6.714 -0.893 1.00 84.00 110 LYS A CA 1
ATOM 854 C C . LYS A 1 110 ? 6.093 7.934 -0.023 1.00 84.00 110 LYS A C 1
ATOM 856 O O . LYS A 1 110 ? 5.545 8.043 1.076 1.00 84.00 110 LYS A O 1
ATOM 861 N N . ASP A 1 111 ? 6.935 8.826 -0.519 1.00 81.81 111 ASP A N 1
ATOM 862 C CA . ASP A 1 111 ? 7.125 10.136 0.084 1.00 81.81 111 ASP A CA 1
ATOM 863 C C . ASP A 1 111 ? 5.937 11.036 -0.282 1.00 81.81 111 ASP A C 1
ATOM 865 O O . ASP A 1 111 ? 5.594 11.181 -1.455 1.00 81.81 111 ASP A O 1
ATOM 869 N N . ALA A 1 112 ? 5.303 11.637 0.725 1.00 81.00 112 ALA A N 1
ATOM 870 C CA . ALA A 1 112 ? 4.196 12.570 0.531 1.00 81.00 112 ALA A CA 1
ATOM 871 C C . ALA A 1 112 ? 4.642 13.893 -0.120 1.00 81.00 112 ALA A C 1
ATOM 873 O O . ALA A 1 112 ? 3.815 14.596 -0.692 1.00 81.00 112 ALA A O 1
ATOM 874 N N . ASN A 1 113 ? 5.935 14.226 -0.037 1.00 84.25 113 ASN A N 1
ATOM 875 C CA . ASN A 1 113 ? 6.522 15.410 -0.666 1.00 84.25 113 ASN A CA 1
ATOM 876 C C . ASN A 1 113 ? 7.067 15.128 -2.071 1.00 84.25 113 ASN A C 1
ATOM 878 O O . ASN A 1 113 ? 7.482 16.063 -2.765 1.00 84.25 113 ASN A O 1
ATOM 882 N N . ALA A 1 114 ? 7.100 13.858 -2.489 1.00 84.50 114 ALA A N 1
ATOM 883 C CA . ALA A 1 114 ? 7.504 13.526 -3.841 1.00 84.50 114 ALA A CA 1
ATOM 884 C C . ALA A 1 114 ? 6.441 14.001 -4.832 1.00 84.50 114 ALA A C 1
ATOM 886 O O . ALA A 1 114 ? 5.236 13.907 -4.605 1.00 84.50 114 ALA A O 1
ATOM 887 N N . SER A 1 115 ? 6.911 14.518 -5.955 1.00 85.56 115 SER A N 1
ATOM 888 C CA . SER A 1 115 ? 6.070 14.971 -7.054 1.00 85.56 115 SER A CA 1
ATOM 889 C C . SER A 1 115 ? 6.704 14.574 -8.377 1.00 85.56 115 SER A C 1
ATOM 891 O O . SER A 1 115 ? 7.858 14.156 -8.427 1.00 85.56 115 SER A O 1
ATOM 893 N N . TYR A 1 116 ? 5.975 14.776 -9.469 1.00 85.75 116 TYR A N 1
ATOM 894 C CA . TYR A 1 116 ? 6.495 14.532 -10.810 1.00 85.75 116 TYR A CA 1
ATOM 895 C C . TYR A 1 116 ? 7.841 15.242 -11.080 1.00 85.75 116 TYR A C 1
ATOM 897 O O . TYR A 1 116 ? 8.745 14.663 -11.686 1.00 85.75 116 TYR A O 1
ATOM 905 N N . PHE A 1 117 ? 7.985 16.484 -10.600 1.00 87.31 117 PHE A N 1
ATOM 906 C CA . PHE A 1 117 ? 9.191 17.303 -10.781 1.00 87.31 117 PHE A CA 1
ATOM 907 C C . PHE A 1 117 ? 10.255 17.082 -9.700 1.00 87.31 117 PHE A C 1
ATOM 909 O O . PHE A 1 117 ? 11.413 17.426 -9.912 1.00 87.31 117 PHE A O 1
ATOM 916 N N . ASN A 1 118 ? 9.871 16.509 -8.560 1.00 88.38 118 ASN A N 1
ATOM 917 C CA . ASN A 1 118 ? 10.771 16.158 -7.467 1.00 88.38 118 ASN A CA 1
ATOM 918 C C . ASN A 1 118 ? 10.475 14.720 -7.011 1.00 88.38 118 ASN A C 1
ATOM 920 O O . ASN A 1 118 ? 9.827 14.534 -5.975 1.00 88.38 118 ASN A O 1
ATOM 924 N N . PRO A 1 119 ? 10.833 13.707 -7.821 1.00 88.75 119 PRO A N 1
ATOM 925 C CA . PRO A 1 119 ? 10.527 12.320 -7.508 1.00 88.75 119 PRO A CA 1
ATOM 926 C C . PRO A 1 119 ? 11.341 11.818 -6.319 1.00 88.75 119 PRO A C 1
ATOM 928 O O . PRO A 1 119 ? 12.433 12.304 -6.025 1.00 88.75 119 PRO A O 1
ATOM 931 N N . GLN A 1 120 ? 10.817 10.787 -5.661 1.00 88.75 120 GLN A N 1
ATOM 932 C CA . GLN A 1 120 ? 11.567 10.071 -4.639 1.00 88.7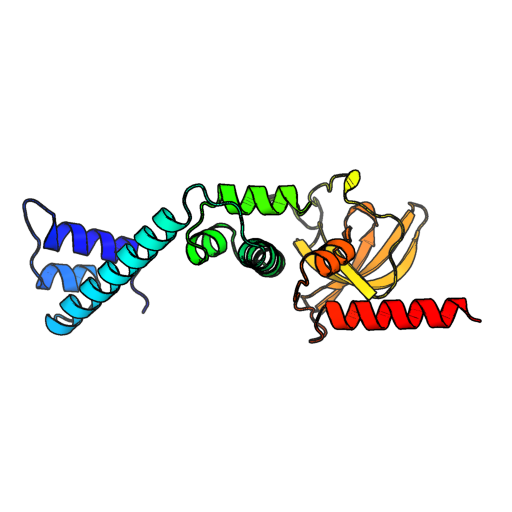5 120 GLN A CA 1
ATOM 933 C C . GLN A 1 120 ? 12.782 9.383 -5.268 1.00 88.75 120 GLN A C 1
ATOM 935 O O . GLN A 1 120 ? 12.647 8.641 -6.240 1.00 88.75 120 GLN A O 1
ATOM 940 N N . LEU A 1 121 ? 13.957 9.582 -4.672 1.00 87.06 121 LEU A N 1
ATOM 941 C CA . LEU A 1 121 ? 15.168 8.882 -5.084 1.00 87.06 121 LEU A CA 1
ATOM 942 C C . LEU A 1 121 ? 15.070 7.398 -4.724 1.00 87.06 121 LEU A C 1
ATOM 944 O O . LEU A 1 121 ? 14.859 7.034 -3.563 1.00 87.06 121 LEU A O 1
ATOM 948 N N . LEU A 1 122 ? 15.242 6.549 -5.732 1.00 89.88 122 LEU A N 1
ATOM 949 C CA . LEU A 1 122 ? 15.292 5.104 -5.571 1.00 89.88 122 LEU A CA 1
ATOM 950 C C . LEU A 1 122 ? 16.726 4.663 -5.226 1.00 89.88 122 LEU A C 1
ATOM 952 O O . LEU A 1 122 ? 17.679 5.175 -5.820 1.00 89.88 122 LEU A O 1
ATOM 956 N N . PRO A 1 123 ? 16.915 3.714 -4.290 1.00 86.62 123 PRO A N 1
ATOM 957 C CA . PRO A 1 123 ? 18.233 3.148 -4.019 1.00 86.62 123 PRO A CA 1
ATOM 958 C C . PRO A 1 123 ? 18.809 2.458 -5.260 1.00 86.62 123 PRO A C 1
ATOM 960 O O . PRO A 1 123 ? 18.119 1.667 -5.901 1.00 86.62 123 PRO A O 1
ATOM 963 N N . LEU A 1 124 ? 20.092 2.699 -5.554 1.00 85.44 124 LEU A N 1
ATOM 964 C CA . LEU A 1 124 ? 20.773 2.141 -6.733 1.00 85.44 124 LEU A CA 1
ATOM 965 C C . LEU A 1 124 ? 20.700 0.609 -6.802 1.00 85.44 124 LEU A C 1
ATOM 967 O O . LEU A 1 124 ? 20.577 0.050 -7.884 1.00 85.44 124 LEU A O 1
ATOM 971 N N . GLU A 1 125 ? 20.719 -0.062 -5.650 1.00 86.31 125 GLU A N 1
ATOM 972 C CA . GLU A 1 125 ? 20.640 -1.526 -5.532 1.00 86.31 125 GLU A CA 1
ATOM 973 C C . GLU A 1 125 ? 19.329 -2.117 -6.069 1.00 86.31 125 GLU A C 1
ATOM 975 O O . GLU A 1 125 ? 19.262 -3.306 -6.371 1.00 86.31 125 GLU A O 1
ATOM 980 N N . MET A 1 126 ? 18.281 -1.298 -6.168 1.00 85.50 126 MET A N 1
ATOM 981 C CA . MET A 1 126 ? 16.955 -1.710 -6.624 1.00 85.50 126 MET A CA 1
ATOM 982 C C . MET A 1 126 ? 16.709 -1.366 -8.098 1.00 85.50 126 MET A C 1
ATOM 984 O O . MET A 1 126 ? 15.693 -1.769 -8.660 1.00 85.50 126 MET A O 1
ATOM 988 N N . LEU A 1 127 ? 17.611 -0.608 -8.725 1.00 88.06 127 LEU A N 1
ATOM 989 C CA . LEU A 1 127 ? 17.470 -0.145 -10.100 1.00 88.06 127 LEU A CA 1
ATOM 990 C C . LEU A 1 127 ? 18.036 -1.159 -11.092 1.00 88.06 127 LEU A C 1
ATOM 992 O O . LEU A 1 127 ? 18.986 -1.888 -10.812 1.00 88.06 127 LEU A O 1
ATOM 996 N N . GLN A 1 128 ? 17.473 -1.160 -12.298 1.00 89.38 128 GLN A N 1
ATOM 997 C CA . GLN A 1 128 ? 17.960 -1.978 -13.400 1.00 89.38 128 GLN A CA 1
ATOM 998 C C . GLN A 1 128 ? 17.954 -1.154 -14.683 1.00 89.38 128 GLN A C 1
ATOM 1000 O O . GLN A 1 128 ? 16.908 -0.702 -15.141 1.00 89.38 128 GLN A O 1
ATOM 1005 N N . GLU A 1 129 ? 19.136 -0.975 -15.274 1.00 86.44 129 GLU A N 1
ATOM 1006 C CA . GLU A 1 129 ? 19.299 -0.126 -16.458 1.00 86.44 129 GLU A CA 1
ATOM 1007 C C . GLU A 1 129 ? 18.650 -0.726 -17.708 1.00 86.44 129 GLU A C 1
ATOM 1009 O O . GLU A 1 129 ? 18.145 0.019 -18.545 1.00 86.44 129 GLU A O 1
ATOM 1014 N N . ASN A 1 130 ? 18.642 -2.059 -17.821 1.00 90.06 130 ASN A N 1
ATOM 1015 C CA . ASN A 1 130 ? 18.162 -2.801 -18.986 1.00 90.06 130 ASN A CA 1
ATOM 1016 C C . ASN A 1 130 ? 16.919 -3.621 -18.631 1.00 90.06 130 ASN A C 1
ATOM 1018 O O . ASN A 1 130 ? 17.025 -4.647 -17.961 1.00 90.06 130 ASN A O 1
ATOM 1022 N N . LEU A 1 131 ? 15.753 -3.187 -19.097 1.00 91.38 131 LEU A N 1
ATOM 1023 C CA . LEU A 1 131 ? 14.462 -3.848 -18.925 1.00 91.38 131 LEU A CA 1
ATOM 1024 C C . LEU A 1 131 ? 13.935 -4.338 -20.270 1.00 91.38 131 LEU A C 1
ATOM 1026 O O . LEU A 1 131 ? 14.275 -3.795 -21.321 1.00 91.38 131 LEU A O 1
ATOM 1030 N N . LEU A 1 132 ? 13.073 -5.350 -20.226 1.00 90.50 132 LEU A N 1
ATOM 1031 C CA . LEU A 1 132 ? 12.424 -5.886 -21.414 1.00 90.50 132 LEU A CA 1
ATOM 1032 C C . LEU A 1 132 ? 11.100 -5.165 -21.672 1.00 90.50 132 LEU A C 1
ATOM 1034 O O . LEU A 1 132 ? 10.429 -4.678 -20.759 1.00 90.50 132 LEU A O 1
ATOM 1038 N N . GLU A 1 133 ? 10.686 -5.124 -22.936 1.00 90.88 133 GLU A N 1
ATOM 1039 C CA . GLU A 1 133 ? 9.326 -4.708 -23.269 1.00 90.88 133 GLU A CA 1
ATOM 1040 C C . GLU A 1 133 ? 8.323 -5.663 -22.627 1.00 90.88 133 GLU A C 1
ATOM 1042 O O . GLU A 1 133 ? 8.427 -6.872 -22.774 1.00 90.88 133 GLU A O 1
ATOM 1047 N N . GLY A 1 134 ? 7.344 -5.117 -21.916 1.00 89.44 134 GLY A N 1
ATOM 1048 C CA . GLY A 1 134 ? 6.360 -5.861 -21.144 1.00 89.44 134 GLY A CA 1
ATOM 1049 C C . GLY A 1 134 ? 6.773 -6.163 -19.700 1.00 89.44 134 GLY A C 1
ATOM 1050 O O . GLY A 1 134 ? 5.972 -6.755 -18.981 1.00 89.44 134 GLY A O 1
ATOM 1051 N N . SER A 1 135 ? 7.959 -5.741 -19.250 1.00 91.06 135 SER A N 1
ATOM 1052 C CA . SER A 1 135 ? 8.293 -5.712 -17.819 1.00 91.06 135 SER A CA 1
ATOM 1053 C C . SER A 1 135 ? 7.330 -4.809 -17.049 1.00 91.06 135 SER A C 1
ATOM 1055 O O . SER A 1 135 ? 6.883 -3.770 -17.554 1.00 91.06 135 SER A O 1
ATOM 1057 N N . ILE A 1 136 ? 7.024 -5.199 -15.813 1.00 92.31 136 ILE A N 1
ATOM 1058 C CA . ILE A 1 136 ? 6.185 -4.427 -14.902 1.00 92.31 136 ILE A CA 1
ATOM 1059 C C . ILE A 1 136 ? 7.092 -3.633 -13.972 1.00 92.31 136 ILE A C 1
ATOM 1061 O O . ILE A 1 136 ? 8.003 -4.173 -13.342 1.00 92.31 136 ILE A O 1
ATOM 1065 N N . VAL A 1 137 ? 6.838 -2.335 -13.884 1.00 93.81 137 VAL A N 1
ATOM 1066 C CA . VAL A 1 137 ? 7.667 -1.391 -13.134 1.00 93.81 137 VAL A CA 1
ATOM 1067 C C . VAL A 1 137 ? 6.808 -0.527 -12.227 1.00 93.81 137 VAL A C 1
ATOM 1069 O O . VAL A 1 137 ? 5.639 -0.292 -12.516 1.00 93.81 137 VAL A O 1
ATOM 1072 N N . PHE A 1 138 ? 7.393 -0.018 -11.151 1.00 93.88 138 PHE A N 1
ATOM 1073 C CA . PHE A 1 138 ? 6.847 1.083 -10.366 1.00 93.88 138 PHE A CA 1
ATOM 1074 C C . PHE A 1 138 ? 7.547 2.387 -10.756 1.00 93.88 138 PHE A C 1
ATOM 1076 O O . PHE A 1 138 ? 8.773 2.438 -10.813 1.00 93.88 138 PHE A O 1
ATOM 1083 N N . SER A 1 139 ? 6.777 3.439 -11.026 1.00 93.00 139 SER A N 1
ATOM 1084 C CA . SER A 1 139 ? 7.286 4.772 -11.348 1.00 93.00 139 SER A CA 1
ATOM 1085 C C . SER A 1 139 ? 7.426 5.616 -10.084 1.00 93.00 139 SER A C 1
ATOM 1087 O O . SER A 1 139 ? 6.428 5.914 -9.431 1.00 93.00 139 SER A O 1
ATOM 1089 N N . ALA A 1 140 ? 8.634 6.088 -9.772 1.00 92.19 140 ALA A N 1
ATOM 1090 C CA . ALA A 1 140 ? 8.855 7.007 -8.654 1.00 92.19 140 ALA A CA 1
ATOM 1091 C C . ALA A 1 140 ? 8.228 8.395 -8.886 1.00 92.19 140 ALA A C 1
ATOM 1093 O O . ALA A 1 140 ? 7.769 9.026 -7.935 1.00 92.19 140 ALA A O 1
ATOM 1094 N N . ARG A 1 141 ? 8.165 8.857 -10.147 1.00 91.12 141 ARG A N 1
ATOM 1095 C CA . ARG A 1 141 ? 7.568 10.156 -10.528 1.00 91.12 141 ARG A CA 1
ATOM 1096 C C . ARG A 1 141 ? 6.048 10.178 -10.388 1.00 91.12 141 ARG A C 1
ATOM 1098 O O . ARG A 1 141 ? 5.492 11.201 -10.001 1.00 91.12 141 ARG A O 1
ATOM 1105 N N . HIS A 1 142 ? 5.392 9.067 -10.720 1.00 91.00 142 HIS A N 1
ATOM 1106 C CA . HIS A 1 142 ? 3.928 8.957 -10.707 1.00 91.00 142 HIS A CA 1
ATOM 1107 C C . HIS A 1 142 ? 3.384 8.180 -9.503 1.00 91.00 142 HIS A C 1
ATOM 1109 O O . HIS A 1 142 ? 2.180 8.170 -9.281 1.00 91.00 142 HIS A O 1
ATOM 1115 N N . GLN A 1 143 ? 4.261 7.540 -8.724 1.00 90.56 143 GLN A N 1
ATOM 1116 C CA . GLN A 1 143 ? 3.920 6.687 -7.582 1.00 90.56 143 GLN A CA 1
ATOM 1117 C C . GLN A 1 143 ? 2.931 5.558 -7.919 1.00 90.56 143 GLN A C 1
ATOM 1119 O O . GLN A 1 143 ? 2.154 5.115 -7.070 1.00 90.56 143 GLN A O 1
ATOM 1124 N N . GLU A 1 144 ? 3.007 5.056 -9.149 1.00 89.69 144 GLU A N 1
ATOM 1125 C CA . GLU A 1 144 ? 2.089 4.075 -9.718 1.00 89.69 144 GLU A CA 1
ATOM 1126 C C . GLU A 1 144 ? 2.856 2.999 -10.493 1.00 89.69 144 GLU A C 1
ATOM 1128 O O . GLU A 1 144 ? 3.968 3.227 -10.977 1.00 89.69 144 GLU A O 1
ATOM 1133 N N . ILE A 1 145 ? 2.259 1.816 -10.617 1.00 92.56 145 ILE A N 1
ATOM 1134 C CA . ILE A 1 145 ? 2.771 0.756 -11.481 1.00 92.56 145 ILE A CA 1
ATOM 1135 C C . ILE A 1 145 ? 2.461 1.012 -12.961 1.00 92.56 145 ILE A C 1
ATOM 1137 O O . ILE A 1 145 ? 1.497 1.683 -13.330 1.00 92.56 145 ILE A O 1
ATOM 1141 N N . GLY A 1 146 ? 3.273 0.429 -13.833 1.00 92.44 146 GLY A N 1
ATOM 1142 C CA . GLY A 1 146 ? 3.090 0.494 -15.272 1.00 92.44 146 GLY A CA 1
ATOM 1143 C C . GLY A 1 146 ? 3.785 -0.648 -15.995 1.00 92.44 146 GLY A C 1
ATOM 1144 O O . GLY A 1 146 ? 4.541 -1.425 -15.415 1.00 92.44 146 GLY A O 1
ATOM 1145 N N . THR A 1 147 ? 3.503 -0.758 -17.287 1.00 93.56 147 THR A N 1
ATOM 1146 C CA . THR A 1 147 ? 4.109 -1.753 -18.176 1.00 93.56 147 THR A CA 1
ATOM 1147 C C . THR A 1 147 ? 5.023 -1.061 -19.173 1.00 93.56 147 THR A C 1
ATOM 1149 O O . THR A 1 147 ? 4.592 -0.134 -19.861 1.00 93.56 147 THR A O 1
ATOM 1152 N N . VAL A 1 148 ? 6.260 -1.536 -19.306 1.00 93.75 148 VAL A N 1
ATOM 1153 C CA . VAL A 1 148 ? 7.175 -1.074 -20.355 1.00 93.75 148 VAL A CA 1
ATOM 1154 C C . VAL A 1 148 ? 6.591 -1.446 -21.719 1.00 93.75 148 VAL A C 1
ATOM 1156 O O . VAL A 1 148 ? 6.277 -2.603 -21.974 1.00 93.75 148 VAL A O 1
ATOM 1159 N N . LYS A 1 149 ? 6.420 -0.475 -22.612 1.00 93.50 149 LYS A N 1
ATOM 1160 C CA . LYS A 1 149 ? 5.914 -0.684 -23.978 1.00 93.50 149 LYS A CA 1
ATOM 1161 C C . LYS A 1 149 ? 7.004 -0.595 -25.029 1.00 93.50 149 LYS A C 1
ATOM 1163 O O . LYS A 1 149 ? 6.906 -1.281 -26.036 1.00 93.50 149 LYS A O 1
ATOM 1168 N N . ARG A 1 150 ? 7.995 0.270 -24.813 1.00 92.25 150 ARG A N 1
ATOM 1169 C CA . ARG A 1 150 ? 9.091 0.491 -25.759 1.00 92.25 150 ARG A CA 1
ATOM 1170 C C . ARG A 1 150 ? 10.335 0.979 -25.041 1.00 92.25 150 ARG A C 1
ATOM 1172 O O . ARG A 1 150 ? 10.241 1.811 -24.139 1.00 92.25 150 ARG A O 1
ATOM 1179 N N . ILE A 1 151 ? 11.491 0.530 -25.503 1.00 92.94 151 ILE A N 1
ATOM 1180 C CA . ILE A 1 151 ? 12.800 1.017 -25.057 1.00 92.94 151 ILE A CA 1
ATOM 1181 C C . ILE A 1 151 ? 13.227 2.191 -25.951 1.00 92.94 151 ILE A C 1
ATOM 1183 O O . ILE A 1 151 ? 13.078 2.140 -27.172 1.00 92.94 151 ILE A O 1
ATOM 1187 N N . ALA A 1 152 ? 13.743 3.268 -25.363 1.00 88.19 152 ALA A N 1
ATOM 1188 C CA . ALA A 1 152 ? 14.244 4.438 -26.078 1.00 88.19 152 ALA A CA 1
ATOM 1189 C C . ALA A 1 152 ? 15.644 4.809 -25.573 1.00 88.19 152 ALA A C 1
ATOM 1191 O O . ALA A 1 152 ? 15.836 5.074 -24.392 1.00 88.19 152 ALA A O 1
ATOM 1192 N N . LYS A 1 153 ? 16.632 4.854 -26.468 1.00 85.94 153 LYS A N 1
ATOM 1193 C CA . LYS A 1 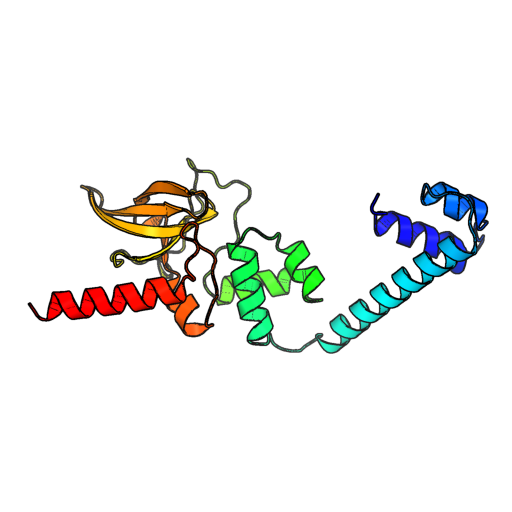153 ? 17.985 5.305 -26.116 1.00 85.94 153 LYS A CA 1
ATOM 1194 C C . LYS A 1 153 ? 18.046 6.829 -26.142 1.00 85.94 153 LYS A C 1
ATOM 1196 O O . LYS A 1 153 ? 17.603 7.439 -27.114 1.00 85.94 153 LYS A O 1
ATOM 1201 N N . THR A 1 154 ? 18.599 7.428 -25.097 1.00 84.94 154 THR A N 1
ATOM 1202 C CA . THR A 1 154 ? 18.858 8.869 -25.005 1.00 84.94 154 THR A CA 1
ATOM 1203 C C . THR A 1 154 ? 20.359 9.112 -24.841 1.00 84.94 154 THR A C 1
ATOM 1205 O O . THR A 1 154 ? 21.133 8.174 -24.651 1.00 84.94 154 THR A O 1
ATOM 1208 N N . ALA A 1 155 ? 20.794 10.371 -24.934 1.00 84.50 155 ALA A N 1
ATOM 1209 C CA . ALA A 1 155 ? 22.194 10.728 -24.695 1.00 84.50 155 ALA A CA 1
ATOM 1210 C C . ALA A 1 155 ? 22.633 10.476 -23.236 1.00 84.50 155 ALA A C 1
ATOM 1212 O O . ALA A 1 155 ? 23.813 10.260 -22.982 1.00 84.50 155 ALA A O 1
ATOM 1213 N N . GLU A 1 156 ? 21.683 10.485 -22.296 1.00 79.75 156 GLU A N 1
ATOM 1214 C CA . GLU A 1 156 ? 21.912 10.345 -20.850 1.00 79.75 156 GLU A CA 1
ATOM 1215 C C . GLU A 1 156 ? 21.716 8.904 -20.340 1.00 79.75 156 GLU A C 1
ATOM 1217 O O . GLU A 1 156 ? 21.913 8.634 -19.157 1.00 79.75 156 GLU A O 1
ATOM 1222 N N . GLY A 1 157 ? 21.311 7.971 -21.210 1.00 85.31 157 GLY A N 1
ATOM 1223 C CA . GLY A 1 157 ? 21.132 6.558 -20.875 1.00 85.31 157 GLY A CA 1
ATOM 1224 C C . GLY A 1 157 ? 19.884 5.941 -21.501 1.00 85.31 157 GLY A C 1
ATOM 1225 O O . GLY A 1 157 ? 19.399 6.369 -22.551 1.00 85.31 157 GLY A O 1
ATOM 1226 N N . THR A 1 158 ? 19.354 4.902 -20.860 1.00 91.69 158 THR A N 1
ATOM 1227 C CA . THR A 1 158 ? 18.146 4.216 -21.337 1.00 91.69 158 THR A CA 1
ATOM 1228 C C . THR A 1 158 ? 16.884 4.837 -20.738 1.00 91.69 158 THR A C 1
ATOM 1230 O O . THR A 1 158 ? 16.736 4.949 -19.520 1.00 91.69 158 THR A O 1
ATOM 1233 N N . ALA A 1 159 ? 15.956 5.227 -21.606 1.00 93.31 159 ALA A N 1
ATOM 1234 C CA . ALA A 1 159 ? 14.605 5.634 -21.255 1.00 93.31 159 ALA A CA 1
ATOM 1235 C C . ALA A 1 159 ? 13.592 4.572 -21.696 1.00 93.31 159 ALA A C 1
ATOM 1237 O O . ALA A 1 159 ? 13.824 3.784 -22.616 1.00 93.31 159 ALA A O 1
ATOM 1238 N N . TYR A 1 160 ? 12.426 4.587 -21.067 1.00 94.88 160 TYR A N 1
ATOM 1239 C CA . TYR A 1 160 ? 11.352 3.638 -21.307 1.00 94.88 160 TYR A CA 1
ATOM 1240 C C . TYR A 1 160 ? 10.040 4.372 -21.519 1.00 94.88 160 TYR A C 1
ATOM 1242 O O . TYR A 1 160 ? 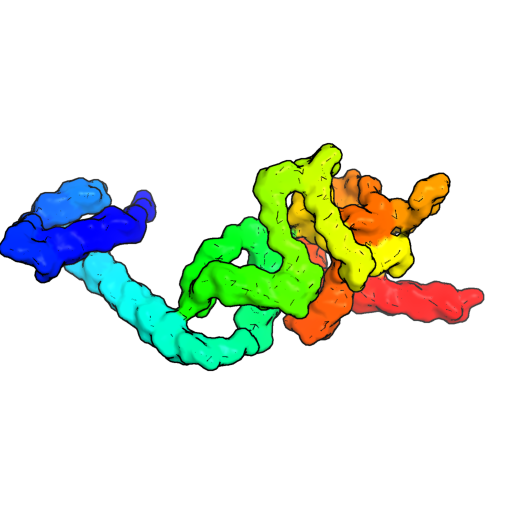9.673 5.253 -20.745 1.00 94.88 160 TYR A O 1
ATOM 1250 N N . TRP A 1 161 ? 9.308 3.973 -22.555 1.00 94.50 161 TRP A N 1
ATOM 1251 C CA . TRP A 1 161 ? 7.902 4.321 -22.700 1.00 94.50 161 TRP A CA 1
ATOM 1252 C C . TRP A 1 161 ? 7.100 3.366 -21.840 1.00 94.50 161 TRP A C 1
ATOM 1254 O O . TRP A 1 161 ? 7.026 2.173 -22.139 1.00 94.50 161 TRP A O 1
ATOM 1264 N N . VAL A 1 162 ? 6.534 3.886 -20.762 1.00 94.25 162 VAL A N 1
ATOM 1265 C CA . VAL A 1 162 ? 5.767 3.127 -19.782 1.00 94.25 162 VAL A CA 1
ATOM 1266 C C . VAL A 1 162 ? 4.303 3.517 -19.911 1.00 94.25 162 VAL A C 1
ATOM 1268 O O . VAL A 1 162 ? 3.962 4.697 -19.952 1.00 94.25 162 VAL A O 1
ATOM 1271 N N . TYR A 1 163 ? 3.440 2.510 -19.976 1.00 93.00 163 TYR A N 1
ATOM 1272 C CA . TYR A 1 163 ? 1.999 2.690 -19.880 1.00 93.00 163 TYR A CA 1
ATOM 1273 C C . TYR A 1 163 ? 1.571 2.464 -18.432 1.00 93.00 163 TYR A C 1
ATOM 1275 O O . TYR A 1 163 ? 1.681 1.342 -17.928 1.00 93.00 163 TYR A O 1
ATOM 1283 N N . LEU A 1 164 ? 1.158 3.533 -17.759 1.00 91.69 164 LEU A N 1
ATOM 1284 C CA . LEU A 1 164 ? 0.777 3.530 -16.347 1.00 91.69 164 LEU A CA 1
ATOM 1285 C C . LEU A 1 164 ? -0.607 2.904 -16.137 1.00 91.69 164 LEU A C 1
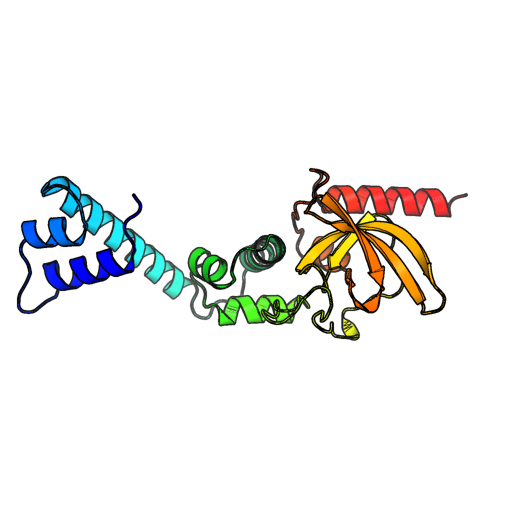ATOM 1287 O O . LEU A 1 164 ? -1.415 2.818 -17.069 1.00 91.69 164 LEU A O 1
ATOM 1291 N N . ALA A 1 165 ? -0.897 2.472 -14.907 1.00 88.56 165 ALA A N 1
ATOM 1292 C CA . ALA A 1 165 ? -2.225 1.978 -14.541 1.00 88.56 165 ALA A CA 1
ATOM 1293 C C . ALA A 1 165 ? -3.321 3.068 -14.625 1.00 88.56 165 ALA A C 1
ATOM 1295 O O . ALA A 1 165 ? -4.473 2.741 -14.890 1.00 88.56 165 ALA A O 1
ATOM 1296 N N . SER A 1 166 ? -2.946 4.349 -14.596 1.00 87.12 166 SER A N 1
ATOM 1297 C CA . SER A 1 166 ? -3.798 5.509 -14.892 1.00 87.12 166 SER A CA 1
ATOM 1298 C C . SER A 1 166 ? -4.071 5.737 -16.387 1.00 87.12 166 SER A C 1
ATOM 1300 O O . SER A 1 166 ? -4.566 6.794 -16.772 1.00 87.12 166 SER A O 1
ATOM 1302 N N . GLU A 1 167 ? -3.737 4.764 -17.240 1.00 87.12 167 GLU A N 1
ATOM 1303 C CA . GLU A 1 167 ? -3.935 4.793 -18.697 1.00 87.12 167 GLU A CA 1
ATOM 1304 C C . GLU A 1 167 ? -3.132 5.880 -19.436 1.00 87.12 167 GLU A C 1
ATOM 1306 O O . GLU A 1 167 ? -3.449 6.262 -20.564 1.00 87.12 167 GLU A O 1
ATOM 1311 N N . GLN A 1 168 ? -2.039 6.351 -18.835 1.00 88.12 168 GLN A N 1
ATOM 1312 C CA . GLN A 1 168 ? -1.149 7.354 -19.423 1.00 88.12 168 GLN A CA 1
ATOM 1313 C C . GLN A 1 168 ? 0.109 6.718 -20.018 1.00 88.12 168 GLN A C 1
ATOM 1315 O O . GLN A 1 168 ? 0.698 5.807 -19.438 1.00 88.12 168 GLN A O 1
ATOM 1320 N N . ASN A 1 169 ? 0.556 7.232 -21.167 1.00 92.06 169 ASN A N 1
ATOM 1321 C CA . ASN A 1 169 ? 1.861 6.896 -21.736 1.00 92.06 169 ASN A CA 1
ATOM 1322 C C . ASN A 1 169 ? 2.878 7.956 -21.326 1.00 92.06 169 ASN A C 1
ATOM 1324 O O . ASN A 1 169 ? 2.717 9.129 -21.664 1.00 92.06 169 ASN A O 1
ATOM 1328 N N . VAL A 1 170 ? 3.934 7.537 -20.639 1.00 93.75 170 VAL A N 1
ATOM 1329 C CA . VAL A 1 170 ? 4.980 8.429 -20.132 1.00 93.75 170 VAL A CA 1
ATOM 1330 C C . VAL A 1 170 ? 6.359 7.919 -20.526 1.00 93.75 170 VAL A C 1
ATOM 1332 O O . VAL A 1 170 ? 6.575 6.713 -20.649 1.00 93.75 170 VAL A O 1
ATOM 1335 N N . ALA A 1 171 ? 7.300 8.837 -20.730 1.00 93.12 171 ALA A N 1
ATOM 1336 C CA . ALA A 1 171 ? 8.708 8.508 -20.902 1.00 93.12 171 ALA A CA 1
ATOM 1337 C C . ALA A 1 171 ? 9.418 8.658 -19.551 1.00 93.12 171 ALA A C 1
ATOM 1339 O O . ALA A 1 171 ? 9.388 9.733 -18.956 1.00 93.12 171 ALA A O 1
ATOM 1340 N N . LEU A 1 172 ? 10.037 7.583 -19.064 1.00 93.38 172 LEU A N 1
ATOM 1341 C CA . LEU A 1 172 ? 10.743 7.549 -17.782 1.00 93.38 172 LEU A CA 1
ATOM 1342 C C . LEU A 1 172 ? 12.182 7.087 -17.983 1.00 93.38 172 LEU A C 1
ATOM 1344 O O . LEU A 1 172 ? 12.439 6.188 -18.785 1.00 93.38 172 LEU A O 1
ATOM 1348 N N . MET A 1 173 ? 13.117 7.683 -17.247 1.00 93.56 173 MET A N 1
ATOM 1349 C CA . MET A 1 173 ? 14.503 7.225 -17.235 1.00 93.56 173 MET A CA 1
ATOM 1350 C C . MET A 1 173 ? 14.641 5.975 -16.370 1.00 93.56 173 MET A C 1
ATOM 1352 O O . MET A 1 173 ? 13.878 5.774 -15.423 1.00 93.56 173 MET A O 1
ATOM 1356 N N . TRP A 1 174 ? 15.638 5.146 -16.682 1.00 92.62 174 TRP A N 1
ATOM 1357 C CA . TRP A 1 174 ? 15.917 3.905 -15.954 1.00 92.62 174 TRP A CA 1
ATOM 1358 C C . TRP A 1 174 ? 16.092 4.099 -14.437 1.00 92.62 174 TRP A C 1
ATOM 1360 O O . TRP A 1 174 ? 15.781 3.193 -13.671 1.00 92.62 174 TRP A O 1
ATOM 1370 N N . TYR A 1 175 ? 16.545 5.276 -13.994 1.00 92.12 175 TYR A N 1
ATOM 1371 C CA . TYR A 1 175 ? 16.754 5.584 -12.578 1.00 92.12 175 TYR A CA 1
ATOM 1372 C C . TYR A 1 175 ? 15.489 6.029 -11.821 1.00 92.12 175 TYR A C 1
ATOM 1374 O O . TYR A 1 175 ? 15.520 6.128 -10.597 1.00 92.12 175 TYR A O 1
ATOM 1382 N N . ASP A 1 176 ? 14.370 6.272 -12.512 1.00 92.88 176 ASP A N 1
ATOM 1383 C CA . ASP A 1 176 ? 13.082 6.628 -11.887 1.00 92.88 176 ASP A CA 1
ATOM 1384 C C . ASP A 1 176 ? 12.099 5.457 -11.820 1.00 92.88 176 ASP A C 1
ATOM 1386 O O . ASP A 1 176 ? 10.937 5.633 -11.432 1.00 92.88 176 ASP A O 1
ATOM 1390 N N . ILE A 1 177 ? 12.525 4.278 -12.267 1.00 93.25 177 ILE A N 1
ATOM 1391 C CA . ILE A 1 177 ? 11.683 3.092 -12.357 1.00 93.25 177 ILE A CA 1
ATOM 1392 C C . ILE A 1 177 ? 12.266 1.954 -11.534 1.00 93.25 177 ILE A C 1
ATOM 1394 O O . ILE A 1 177 ? 13.454 1.652 -11.587 1.00 93.25 177 ILE A O 1
ATOM 1398 N N . LEU A 1 178 ? 11.392 1.295 -10.786 1.00 94.06 178 LEU A N 1
ATOM 1399 C CA . LEU A 1 178 ? 11.711 0.122 -9.992 1.00 94.06 178 LEU A CA 1
ATOM 1400 C C . LEU A 1 178 ? 11.137 -1.121 -10.689 1.00 94.06 178 LEU A C 1
ATOM 1402 O O . LEU A 1 178 ? 9.911 -1.226 -10.784 1.00 94.06 178 LEU A O 1
ATOM 1406 N N . PRO A 1 179 ? 11.957 -2.066 -11.180 1.00 93.75 179 PRO A N 1
ATOM 1407 C CA . PRO A 1 179 ? 11.459 -3.322 -11.736 1.00 93.75 179 PRO A CA 1
ATOM 1408 C C . PRO A 1 179 ? 10.762 -4.181 -10.678 1.00 93.75 179 PRO A C 1
ATOM 1410 O O . PRO A 1 179 ? 11.299 -4.432 -9.601 1.00 93.75 179 PRO A O 1
ATOM 1413 N N . LEU A 1 180 ? 9.572 -4.688 -11.007 1.00 93.38 180 LEU A N 1
ATOM 1414 C CA . LEU A 1 180 ? 8.773 -5.533 -10.114 1.00 93.38 180 LEU A CA 1
ATOM 1415 C C . LEU A 1 180 ? 8.770 -7.012 -10.522 1.00 93.38 180 LEU A C 1
ATOM 1417 O O . LEU A 1 180 ? 8.295 -7.850 -9.756 1.00 93.38 180 LEU A O 1
ATOM 1421 N N . ASP A 1 181 ? 9.328 -7.363 -11.683 1.00 90.00 181 ASP A N 1
ATOM 1422 C CA . ASP A 1 181 ? 9.295 -8.719 -12.256 1.00 90.00 181 ASP A CA 1
ATOM 1423 C C . ASP A 1 181 ? 9.801 -9.796 -11.279 1.00 90.00 181 ASP A C 1
ATOM 1425 O O . ASP A 1 181 ? 9.186 -10.857 -11.120 1.00 90.00 181 ASP A O 1
ATOM 1429 N N . GLY A 1 182 ? 10.895 -9.505 -10.566 1.00 89.56 182 GLY A N 1
ATOM 1430 C CA . GLY A 1 182 ? 11.465 -10.401 -9.558 1.00 89.56 182 GLY A CA 1
ATOM 1431 C C . GLY A 1 182 ? 10.520 -10.645 -8.378 1.00 89.56 182 GLY A C 1
ATOM 1432 O O . GLY A 1 182 ? 10.354 -11.787 -7.944 1.00 89.56 182 GLY A O 1
ATOM 1433 N N . LEU A 1 183 ? 9.848 -9.596 -7.898 1.00 91.19 183 LEU A N 1
ATOM 1434 C CA . LEU A 1 183 ? 8.873 -9.686 -6.809 1.00 91.19 183 LEU A CA 1
ATOM 1435 C C . LEU A 1 183 ? 7.607 -10.417 -7.243 1.00 91.19 183 LEU A C 1
ATOM 1437 O O . LEU A 1 183 ? 7.126 -11.283 -6.512 1.00 91.19 183 LEU A O 1
ATOM 1441 N N . ILE A 1 184 ? 7.114 -10.129 -8.450 1.00 90.94 184 ILE A N 1
ATOM 1442 C CA . ILE A 1 184 ? 5.945 -10.798 -9.029 1.00 90.94 184 ILE A CA 1
ATOM 1443 C C . ILE A 1 184 ? 6.194 -12.302 -9.114 1.00 90.94 184 ILE A C 1
ATOM 1445 O O . ILE A 1 184 ? 5.345 -13.088 -8.697 1.00 90.94 184 ILE A O 1
ATOM 1449 N N . LYS A 1 185 ? 7.378 -12.718 -9.580 1.00 90.00 185 LYS A N 1
ATOM 1450 C CA . LYS A 1 185 ? 7.749 -14.135 -9.651 1.00 90.00 185 LYS A CA 1
ATOM 1451 C C . LYS A 1 185 ? 7.910 -14.768 -8.267 1.00 90.00 185 LYS A C 1
ATOM 1453 O O . LYS A 1 185 ? 7.448 -15.888 -8.064 1.00 90.00 185 LYS A O 1
ATOM 1458 N N . LYS A 1 186 ? 8.556 -14.069 -7.329 1.00 91.38 186 LYS A N 1
ATOM 1459 C CA . LYS A 1 186 ? 8.852 -14.578 -5.980 1.00 91.38 186 LYS A CA 1
ATOM 1460 C C . LYS A 1 186 ? 7.594 -14.776 -5.134 1.00 91.38 186 LYS A C 1
ATOM 1462 O O . LYS A 1 186 ? 7.467 -15.809 -4.487 1.00 91.38 186 LYS A O 1
ATOM 1467 N N . TYR A 1 187 ? 6.681 -13.807 -5.147 1.00 90.94 187 TYR A N 1
ATOM 1468 C CA . TYR A 1 187 ? 5.491 -13.785 -4.286 1.00 90.94 187 TYR A CA 1
ATOM 1469 C C . TYR A 1 187 ? 4.185 -14.087 -5.026 1.00 90.94 187 TYR A C 1
ATOM 1471 O O . TYR A 1 187 ? 3.111 -14.002 -4.434 1.00 90.94 187 TYR A O 1
ATOM 1479 N N . ASN A 1 188 ? 4.272 -14.449 -6.311 1.00 89.06 188 ASN A N 1
ATOM 1480 C CA . ASN A 1 188 ? 3.124 -14.732 -7.172 1.00 89.06 188 ASN A CA 1
ATOM 1481 C C . ASN A 1 188 ? 2.074 -13.602 -7.153 1.00 89.06 188 ASN A C 1
ATOM 1483 O O . ASN A 1 188 ? 0.878 -13.855 -6.994 1.00 89.06 188 ASN A O 1
ATOM 1487 N N . LEU A 1 189 ? 2.551 -12.361 -7.280 1.00 89.75 189 LEU A N 1
ATOM 1488 C CA . LEU A 1 189 ? 1.727 -11.160 -7.151 1.00 89.75 189 LEU A CA 1
ATOM 1489 C C . LEU A 1 189 ? 0.722 -11.045 -8.303 1.00 89.75 189 LEU A C 1
ATOM 1491 O O . LEU A 1 189 ? 1.053 -11.277 -9.468 1.00 89.75 189 LEU A O 1
ATOM 1495 N N . LYS A 1 190 ? -0.493 -10.616 -7.975 1.00 87.06 190 LYS A N 1
ATOM 1496 C CA . LYS A 1 190 ? -1.590 -10.325 -8.896 1.00 87.06 190 LYS A CA 1
ATOM 1497 C C . LYS A 1 190 ? -1.808 -8.819 -8.959 1.00 87.06 190 LYS A C 1
ATOM 1499 O O . LYS A 1 190 ? -2.735 -8.291 -8.362 1.00 87.06 190 LYS A O 1
ATOM 1504 N N . LEU A 1 191 ? -0.941 -8.133 -9.695 1.00 84.12 191 LEU A N 1
ATOM 1505 C CA . LEU A 1 191 ? -1.071 -6.691 -9.894 1.00 84.12 191 LEU A CA 1
ATOM 1506 C C . LEU A 1 191 ? -2.038 -6.400 -11.044 1.00 84.12 191 LEU A C 1
ATOM 1508 O O . LEU A 1 191 ? -1.955 -7.025 -12.111 1.00 84.12 191 LEU A O 1
ATOM 1512 N N . HIS A 1 192 ? -2.936 -5.445 -10.820 1.00 74.81 192 HIS A N 1
ATOM 1513 C CA . HIS A 1 192 ? -3.868 -4.958 -11.826 1.00 74.81 192 HIS A CA 1
ATOM 1514 C C . HIS A 1 192 ? -3.201 -3.853 -12.644 1.00 74.81 192 HIS A C 1
ATOM 1516 O O . HIS A 1 192 ? -2.843 -2.804 -12.127 1.00 74.81 192 HIS A O 1
ATOM 1522 N N . THR A 1 193 ? -3.025 -4.088 -13.942 1.00 68.50 193 THR A N 1
ATOM 1523 C CA . THR A 1 193 ? -2.588 -3.037 -14.870 1.00 68.50 193 THR A CA 1
ATOM 1524 C C . THR A 1 193 ? -3.791 -2.495 -15.636 1.00 68.50 193 THR A C 1
ATOM 1526 O O . THR A 1 193 ? -4.777 -3.208 -15.829 1.00 68.50 193 THR A O 1
ATOM 1529 N N . SER A 1 194 ? -3.686 -1.264 -16.140 1.00 59.59 194 SER A N 1
ATOM 1530 C CA . SER A 1 194 ? -4.675 -0.610 -17.019 1.00 59.59 194 SER A CA 1
ATOM 1531 C C . SER A 1 194 ? -5.128 -1.470 -18.203 1.00 59.59 194 SER A C 1
ATOM 1533 O O . SER A 1 194 ? -6.236 -1.325 -18.700 1.00 59.59 194 SER A O 1
ATOM 1535 N N . SER A 1 195 ? -4.299 -2.418 -18.650 1.00 55.41 195 SER A N 1
ATOM 1536 C CA . SER A 1 195 ? -4.649 -3.321 -19.749 1.00 55.41 195 SER A CA 1
ATOM 1537 C C . SER A 1 195 ? -5.688 -4.400 -19.404 1.00 55.41 195 SER A C 1
ATOM 1539 O O . SER A 1 195 ? -6.043 -5.186 -20.277 1.00 55.41 195 SER A O 1
ATOM 1541 N N . GLY A 1 196 ? -6.160 -4.487 -18.153 1.00 54.62 196 GLY A N 1
ATOM 1542 C CA . GLY A 1 196 ? -7.109 -5.513 -17.696 1.00 54.62 196 GLY A CA 1
ATOM 1543 C C . GLY A 1 196 ? -6.516 -6.926 -17.587 1.00 54.62 196 GLY A C 1
ATOM 1544 O O . GLY A 1 196 ? -7.119 -7.794 -16.959 1.00 54.62 196 GLY A O 1
ATOM 1545 N N . LEU A 1 197 ? -5.319 -7.155 -18.143 1.00 54.31 197 LEU A N 1
ATOM 1546 C CA . LEU A 1 197 ? -4.539 -8.376 -17.960 1.00 54.31 197 LEU A CA 1
ATOM 1547 C C . LEU A 1 197 ? -3.771 -8.358 -16.634 1.00 54.31 197 LEU A C 1
ATOM 1549 O O . LEU A 1 197 ? -3.236 -7.333 -16.194 1.00 54.31 197 LEU A O 1
ATOM 1553 N N . ASN A 1 198 ? -3.675 -9.538 -16.023 1.00 66.31 198 ASN A N 1
ATOM 1554 C CA . ASN A 1 198 ? -2.874 -9.758 -14.827 1.00 66.31 198 ASN A CA 1
ATOM 1555 C C . ASN A 1 198 ? -1.378 -9.619 -15.166 1.00 66.31 198 ASN A C 1
ATOM 1557 O O . ASN A 1 198 ? -0.914 -10.177 -16.163 1.00 66.31 198 ASN A O 1
ATOM 1561 N N . ALA A 1 199 ? -0.603 -8.938 -14.315 1.00 67.88 199 ALA A N 1
ATOM 1562 C CA . ALA A 1 199 ? 0.845 -8.765 -14.481 1.00 67.88 199 ALA A CA 1
ATOM 1563 C C . ALA A 1 199 ? 1.597 -10.068 -14.825 1.00 67.88 199 ALA A C 1
ATOM 1565 O O . ALA A 1 199 ? 2.512 -10.066 -15.646 1.00 67.88 199 ALA A O 1
ATOM 1566 N N . ARG A 1 200 ? 1.177 -11.210 -14.272 1.00 68.88 200 ARG A N 1
ATOM 1567 C CA . ARG A 1 200 ? 1.782 -12.517 -14.563 1.00 68.88 200 ARG A CA 1
ATOM 1568 C C . ARG A 1 200 ? 1.590 -12.970 -16.013 1.00 68.88 200 ARG A C 1
ATOM 1570 O O . ARG A 1 200 ? 2.493 -13.580 -16.586 1.00 68.88 200 ARG A O 1
ATOM 1577 N N . GLU A 1 201 ? 0.421 -12.718 -16.592 1.00 70.81 201 GLU A N 1
ATOM 1578 C CA . GLU A 1 201 ? 0.124 -13.069 -17.986 1.00 70.81 201 GLU A CA 1
ATOM 1579 C C . GLU A 1 201 ? 0.939 -12.208 -18.944 1.00 70.81 201 GLU A C 1
ATOM 1581 O O . GLU A 1 201 ? 1.450 -12.703 -19.945 1.00 70.81 201 GLU A O 1
ATOM 1586 N N . ILE A 1 202 ? 1.125 -10.936 -18.594 1.00 71.56 202 ILE A N 1
ATOM 1587 C CA . ILE A 1 202 ? 1.972 -10.021 -19.354 1.00 71.56 202 ILE A CA 1
ATOM 1588 C C . ILE A 1 202 ? 3.416 -10.530 -19.335 1.00 71.56 202 ILE A C 1
ATOM 1590 O O . ILE A 1 202 ? 4.011 -10.713 -20.394 1.00 71.56 202 ILE A O 1
ATOM 1594 N N . LEU A 1 203 ? 3.955 -10.863 -18.157 1.00 71.75 203 LEU A N 1
ATOM 1595 C CA . LEU A 1 203 ? 5.322 -11.377 -18.036 1.00 71.75 203 LEU A CA 1
ATOM 1596 C C . LEU A 1 203 ? 5.536 -12.693 -18.784 1.00 71.75 203 LEU A C 1
ATOM 1598 O O . LEU A 1 203 ? 6.569 -12.872 -19.430 1.00 71.75 203 LEU A O 1
ATOM 1602 N N . SER A 1 204 ? 4.577 -13.619 -18.731 1.00 75.38 204 SER A N 1
ATOM 1603 C CA . SER A 1 204 ? 4.703 -14.884 -19.457 1.00 75.38 204 SER A CA 1
ATOM 1604 C C . SER A 1 204 ? 4.707 -14.662 -20.972 1.00 75.38 204 SER A C 1
ATOM 1606 O O . SER A 1 204 ? 5.556 -15.224 -21.665 1.00 75.38 204 SER A O 1
ATOM 1608 N N . GLN A 1 205 ? 3.834 -13.792 -21.489 1.00 76.19 205 GLN A N 1
ATOM 1609 C CA . GLN A 1 205 ? 3.815 -13.421 -22.905 1.00 76.19 205 GLN A CA 1
ATOM 1610 C C . GLN A 1 205 ? 5.116 -12.737 -23.333 1.00 76.19 205 GLN A C 1
ATOM 1612 O O . GLN A 1 205 ? 5.647 -13.050 -24.399 1.00 76.19 205 GLN A O 1
ATOM 1617 N N . THR A 1 206 ? 5.641 -11.838 -22.504 1.00 74.94 206 THR A N 1
ATOM 1618 C CA . THR A 1 206 ? 6.915 -11.147 -22.725 1.00 74.94 206 THR A CA 1
ATOM 1619 C C . THR A 1 206 ? 8.074 -12.123 -22.843 1.00 74.94 206 THR A C 1
ATOM 1621 O O . THR A 1 206 ? 8.799 -12.091 -23.835 1.00 74.94 206 THR A O 1
ATOM 1624 N N . LEU A 1 207 ? 8.216 -13.041 -21.883 1.00 75.81 207 LEU A N 1
ATOM 1625 C CA . LEU A 1 207 ? 9.272 -14.053 -21.912 1.00 75.81 207 LEU A CA 1
ATOM 1626 C C . LEU A 1 207 ? 9.164 -14.923 -23.170 1.00 75.81 207 LEU A C 1
ATOM 1628 O O . LEU A 1 207 ? 10.157 -15.146 -23.854 1.00 75.81 207 LEU A O 1
ATOM 1632 N N . ILE A 1 208 ? 7.952 -15.360 -23.529 1.00 78.81 208 ILE A N 1
ATOM 1633 C CA . ILE A 1 208 ? 7.715 -16.150 -24.747 1.00 78.81 208 ILE A CA 1
ATOM 1634 C C . ILE A 1 208 ? 8.120 -15.374 -26.009 1.00 78.81 208 ILE A C 1
ATOM 1636 O O . ILE A 1 208 ? 8.702 -15.963 -26.920 1.00 78.81 208 ILE A O 1
ATOM 1640 N N . LYS A 1 209 ? 7.815 -14.072 -26.091 1.00 77.38 209 LYS A N 1
ATOM 1641 C CA . LYS A 1 209 ? 8.222 -13.219 -27.219 1.00 77.38 209 LYS A CA 1
ATOM 1642 C C . LYS A 1 209 ? 9.741 -13.055 -27.280 1.00 77.38 209 LYS A C 1
ATOM 1644 O O . LYS A 1 209 ? 10.308 -13.225 -28.355 1.00 77.38 209 LYS A O 1
ATOM 1649 N N . ALA A 1 210 ? 10.391 -12.803 -26.144 1.00 74.88 210 ALA A N 1
ATOM 1650 C CA . ALA A 1 210 ? 11.845 -12.671 -26.063 1.00 74.88 210 ALA A CA 1
ATOM 1651 C C . ALA A 1 210 ? 12.558 -13.944 -26.555 1.00 74.88 210 ALA A C 1
ATOM 1653 O O . ALA A 1 210 ? 13.372 -13.874 -27.471 1.00 74.88 210 ALA A O 1
ATOM 1654 N N . PHE A 1 211 ? 12.156 -15.124 -26.064 1.00 74.06 211 PHE A N 1
ATOM 1655 C CA . PHE A 1 211 ? 12.740 -16.404 -26.491 1.00 74.06 211 PHE A CA 1
ATOM 1656 C C . PHE A 1 211 ? 12.498 -16.748 -27.968 1.00 74.06 211 PHE A C 1
ATOM 1658 O O . PHE A 1 211 ? 13.268 -17.506 -28.556 1.00 74.06 211 PHE A O 1
ATOM 1665 N N . LYS A 1 212 ? 11.414 -16.248 -28.576 1.00 74.94 212 LYS A N 1
ATOM 1666 C CA . LYS A 1 212 ? 11.162 -16.431 -30.015 1.00 74.94 212 LYS A CA 1
ATOM 1667 C C . LYS A 1 212 ? 12.073 -15.553 -30.870 1.00 74.94 212 LYS A C 1
ATOM 1669 O O . LYS A 1 212 ? 12.519 -16.021 -31.911 1.00 74.94 212 LYS A O 1
ATOM 1674 N N . ASN A 1 213 ? 12.359 -14.334 -30.420 1.00 65.81 213 ASN A N 1
ATOM 1675 C CA . ASN A 1 213 ? 13.216 -13.395 -31.142 1.00 65.81 213 ASN A CA 1
ATOM 1676 C C . ASN A 1 213 ? 14.708 -13.768 -31.064 1.00 65.81 213 ASN A C 1
ATOM 1678 O O . ASN A 1 213 ? 15.441 -13.450 -31.985 1.00 65.81 213 ASN A O 1
ATOM 1682 N N . GLU A 1 214 ? 15.158 -14.476 -30.020 1.00 59.34 214 GLU A N 1
ATOM 1683 C CA . GLU A 1 214 ? 16.550 -14.961 -29.905 1.00 59.34 214 GLU A CA 1
ATOM 1684 C C . GLU A 1 214 ? 16.875 -16.180 -30.792 1.00 59.34 214 GLU A C 1
ATOM 1686 O O . GLU A 1 214 ? 18.039 -16.548 -30.934 1.00 59.34 214 GLU A O 1
ATOM 1691 N N . LYS A 1 215 ? 15.863 -16.846 -31.365 1.00 55.16 215 LYS A N 1
ATOM 1692 C CA . LYS A 1 215 ? 16.038 -18.022 -32.242 1.00 55.16 215 LYS A CA 1
ATOM 1693 C C . LYS A 1 215 ? 16.032 -17.689 -33.743 1.00 55.16 215 LYS A C 1
ATOM 1695 O O . LYS A 1 215 ? 16.030 -18.620 -34.550 1.00 55.16 215 LYS A O 1
ATOM 1700 N N . GLN A 1 216 ? 15.997 -16.408 -34.107 1.00 42.47 216 GLN A N 1
ATOM 1701 C CA . GLN A 1 216 ? 16.128 -15.899 -35.480 1.00 42.47 216 GLN A CA 1
ATOM 1702 C C . GLN A 1 216 ? 17.451 -15.159 -35.636 1.00 42.47 216 GLN A C 1
ATOM 1704 O O . GLN A 1 216 ? 18.026 -15.269 -36.739 1.00 42.47 216 GLN A O 1
#